Protein AF-0000000075212931 (afdb_homodimer)

Sequence (352 aa):
MQQFTKKEIKLSTLRLLQSKPLDNIKVKDIIDDIGISRNTFYYHYHDIYDVLKDIFDETMLEITKNSDENFDWEAVFKKMSENALAKKSIITNIFKSKYSDNIKSYIANSVGDTICSKIKAKYDAEGKKIDDYDLKIMSTFYKHALTGTFFEWVHNGMRVPPKEFFEKLSNVTRKVMQQFTKKEIKLSTLRLLQSKPLDNIKVKDIIDDIGISRNTFYYHYHDIYDVLKDIFDETMLEITKNSDENFDWEAVFKKMSENALAKKSIITNIFKSKYSDNIKSYIANSVGDTICSKIKAKYDAEGKKIDDYDLKIMSTFYKHALTGTFFEWVHNGMRVPPKEFFEKLSNVTRKV

Solvent-accessible surface area (backbone atoms only — not comparable to full-atom values): 18825 Å² total; per-residue (Å²): 111,71,67,56,51,52,48,50,52,48,51,46,49,51,57,51,23,54,76,38,41,50,76,77,61,50,72,66,58,45,29,65,72,74,67,55,51,72,68,59,49,54,71,76,33,89,47,70,65,50,46,48,51,51,53,49,53,52,49,51,48,61,55,52,65,79,48,59,77,51,64,46,68,64,61,46,52,42,45,51,44,47,52,43,59,77,36,40,53,34,52,49,18,42,57,70,21,92,53,26,66,60,50,50,50,51,51,36,52,52,48,22,51,50,43,37,53,27,48,52,47,35,32,50,75,69,73,43,86,75,54,72,64,53,45,49,49,44,20,42,31,50,25,23,21,50,42,42,35,48,51,52,42,51,73,65,62,56,74,64,54,46,70,61,50,43,54,47,45,53,52,40,60,70,71,95,112,70,67,56,51,52,50,50,51,48,52,44,50,52,56,50,24,53,76,38,41,49,76,77,60,50,71,65,58,47,30,64,71,74,68,53,52,71,68,58,50,54,72,77,31,90,47,71,65,51,47,49,51,51,52,49,52,52,50,51,49,61,56,5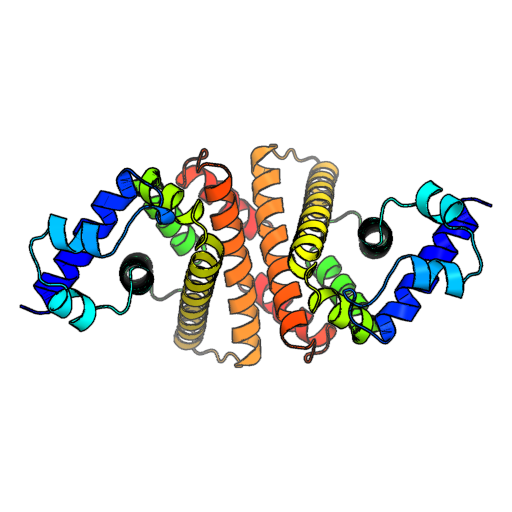2,65,80,47,60,78,52,64,46,68,66,60,46,51,40,46,51,43,47,52,43,58,78,37,41,52,34,52,48,17,43,58,70,22,94,53,25,66,61,50,49,50,52,50,36,51,52,49,22,52,50,44,38,53,26,48,52,45,34,33,48,76,70,74,44,85,76,55,73,65,51,47,49,48,42,20,43,30,50,26,22,21,51,44,42,35,48,50,50,42,52,72,66,62,57,74,65,54,46,70,62,50,40,55,47,46,53,52,39,59,69,72,94

pLDDT: mean 90.18, std 9.69, range [49.84, 98.06]

Structure (mmCIF, N/CA/C/O backbone):
data_AF-0000000075212931-model_v1
#
loop_
_entity.id
_entity.type
_entity.pdbx_description
1 polymer 'Transcriptional regulator, TetR family'
#
loop_
_atom_site.group_PDB
_atom_site.id
_atom_site.type_symbol
_atom_site.label_atom_id
_atom_site.label_alt_id
_atom_site.label_comp_id
_atom_site.label_asym_id
_atom_site.label_entity_id
_atom_site.label_seq_id
_atom_site.pdbx_PDB_ins_code
_atom_site.Cartn_x
_atom_site.Cartn_y
_atom_site.Cartn_z
_atom_site.occupancy
_atom_site.B_iso_or_equiv
_atom_site.auth_seq_id
_atom_site.auth_comp_id
_atom_site.auth_asym_id
_atom_site.auth_atom_id
_atom_site.pdbx_PDB_model_num
ATOM 1 N N . MET A 1 1 ? -4.859 -39.156 -7.516 1 54.78 1 MET A N 1
ATOM 2 C CA . MET A 1 1 ? -6.227 -38.688 -7.75 1 54.78 1 MET A CA 1
ATOM 3 C C . MET A 1 1 ? -6.441 -37.312 -7.148 1 54.78 1 MET A C 1
ATOM 5 O O . MET A 1 1 ? -6.957 -36.406 -7.816 1 54.78 1 MET A O 1
ATOM 9 N N . GLN A 1 2 ? -5.98 -36.969 -5.895 1 67.81 2 GLN A N 1
ATOM 10 C CA . GLN A 1 2 ? -6.168 -35.719 -5.145 1 67.81 2 GLN A CA 1
ATOM 11 C C . GLN A 1 2 ? -5.469 -34.562 -5.832 1 67.81 2 GLN A C 1
ATOM 13 O O . GLN A 1 2 ? -6.066 -33.5 -6.016 1 67.81 2 GLN A O 1
ATOM 18 N N . GLN A 1 3 ? -4.355 -34.875 -6.379 1 77.06 3 GLN A N 1
ATOM 19 C CA . GLN A 1 3 ? -3.57 -33.812 -6.996 1 77.06 3 GLN A CA 1
ATOM 20 C C . GLN A 1 3 ? -4.145 -33.438 -8.352 1 77.06 3 GLN A C 1
ATOM 22 O O . GLN A 1 3 ? -4.168 -32.25 -8.711 1 77.06 3 GLN A O 1
ATOM 27 N N . PHE A 1 4 ? -4.711 -34.469 -8.914 1 85.38 4 PHE A N 1
ATOM 28 C CA . PHE A 1 4 ? -5.293 -34.219 -10.227 1 85.38 4 PHE A CA 1
ATOM 29 C C . PHE A 1 4 ? -6.539 -33.375 -10.109 1 85.38 4 PHE A C 1
ATOM 31 O O . PHE A 1 4 ? -6.711 -32.406 -10.867 1 85.38 4 PHE A O 1
ATOM 38 N N . THR A 1 5 ? -7.344 -33.625 -9.07 1 92.38 5 THR A N 1
ATOM 39 C CA . THR A 1 5 ? -8.586 -32.875 -8.875 1 92.38 5 THR A CA 1
ATOM 40 C C . THR A 1 5 ? -8.289 -31.438 -8.523 1 92.38 5 THR A C 1
ATOM 42 O O . THR A 1 5 ? -8.922 -30.516 -9.07 1 92.38 5 THR A O 1
ATOM 45 N N . LYS A 1 6 ? -7.273 -31.203 -7.711 1 95.62 6 LYS A N 1
ATOM 46 C CA . LYS A 1 6 ? -6.883 -29.844 -7.352 1 95.62 6 LYS A CA 1
ATOM 47 C C . LYS A 1 6 ? -6.469 -29.047 -8.586 1 95.62 6 LYS A C 1
ATOM 49 O O . LYS A 1 6 ? -6.863 -27.906 -8.75 1 95.62 6 LYS A O 1
ATOM 54 N N . LYS A 1 7 ? -5.73 -29.75 -9.367 1 96.62 7 LYS A N 1
ATOM 55 C CA . LYS A 1 7 ? -5.25 -29.109 -10.586 1 96.62 7 LYS A CA 1
ATOM 56 C C . LYS A 1 7 ? -6.41 -28.734 -11.508 1 96.62 7 LYS A C 1
ATOM 58 O O . LYS A 1 7 ? -6.434 -27.641 -12.07 1 96.62 7 LYS A O 1
ATOM 63 N N . GLU A 1 8 ? -7.277 -29.625 -11.641 1 97.12 8 GLU A N 1
ATOM 64 C CA . GLU A 1 8 ? -8.422 -29.375 -12.508 1 97.12 8 GLU A CA 1
ATOM 65 C C . GLU A 1 8 ? -9.289 -28.234 -11.977 1 97.12 8 GLU A C 1
ATOM 67 O O . GLU A 1 8 ? -9.836 -27.453 -12.758 1 97.12 8 GLU A O 1
ATOM 72 N N . ILE A 1 9 ? -9.469 -28.203 -10.641 1 97.94 9 ILE A N 1
ATOM 73 C CA . ILE A 1 9 ? -10.234 -27.125 -10.016 1 97.94 9 ILE A CA 1
ATOM 74 C C . ILE A 1 9 ? -9.578 -25.781 -10.312 1 97.94 9 ILE A C 1
ATOM 76 O O . ILE A 1 9 ? -10.25 -24.828 -10.711 1 97.94 9 ILE A O 1
ATOM 80 N N . LYS A 1 10 ? -8.312 -25.734 -10.172 1 98.06 10 LYS A N 1
ATOM 81 C CA . LYS A 1 10 ? -7.574 -24.5 -10.414 1 98.06 10 LYS A CA 1
ATOM 82 C C . LYS A 1 10 ? -7.668 -24.094 -11.883 1 98.06 10 LYS A C 1
ATOM 84 O O . LYS A 1 10 ? -7.895 -22.922 -12.188 1 98.06 10 LYS A O 1
ATOM 89 N N . LEU A 1 11 ? -7.531 -25.078 -12.781 1 97.44 11 LEU A N 1
ATOM 90 C CA . LEU A 1 11 ? -7.586 -24.781 -14.211 1 97.44 11 LEU A CA 1
ATOM 91 C C . LEU A 1 11 ? -8.969 -24.281 -14.609 1 97.44 11 LEU A C 1
ATOM 93 O O . LEU A 1 11 ? -9.094 -23.344 -15.406 1 97.44 11 LEU A O 1
ATOM 97 N N . SER A 1 12 ? -9.953 -24.906 -14.07 1 98.06 12 SER A N 1
ATOM 98 C CA . SER A 1 12 ? -11.32 -24.469 -14.336 1 98.06 12 SER A CA 1
ATOM 99 C C . SER A 1 12 ? -11.555 -23.047 -13.828 1 98.06 12 SER A C 1
ATOM 101 O O . SER A 1 12 ? -12.164 -22.219 -14.523 1 98.06 12 SER A O 1
ATOM 103 N N . THR A 1 13 ? -11.094 -22.781 -12.617 1 98 13 THR A N 1
ATOM 104 C CA . THR A 1 13 ? -11.227 -21.453 -12.023 1 98 13 THR A CA 1
ATOM 105 C C . THR A 1 13 ? -10.562 -20.391 -12.914 1 98 13 THR A C 1
ATOM 107 O O . THR A 1 13 ? -11.156 -19.344 -13.18 1 98 13 THR A O 1
ATOM 110 N N . LEU A 1 14 ? -9.391 -20.703 -13.414 1 97.81 14 LEU A N 1
ATOM 111 C CA . LEU A 1 14 ? -8.656 -19.781 -14.266 1 97.81 14 LEU A CA 1
ATOM 112 C C . LEU A 1 14 ? -9.391 -19.562 -15.586 1 97.81 14 LEU A C 1
ATOM 114 O O . LEU A 1 14 ? -9.453 -18.438 -16.094 1 97.81 14 LEU A O 1
ATOM 118 N N . ARG A 1 15 ? -9.945 -20.594 -16.078 1 97.56 15 ARG A N 1
ATOM 119 C CA . ARG A 1 15 ? -10.711 -20.484 -17.328 1 97.56 15 ARG A CA 1
ATOM 120 C C . ARG A 1 15 ? -11.922 -19.578 -17.141 1 97.56 15 ARG A C 1
ATOM 122 O O . ARG A 1 15 ? -12.195 -18.719 -17.984 1 97.56 15 ARG A O 1
ATOM 129 N N . LEU A 1 16 ? -12.609 -19.781 -16.078 1 97.69 16 LEU A N 1
ATOM 130 C CA . LEU A 1 16 ? -13.789 -18.984 -15.805 1 97.69 16 LEU A CA 1
ATOM 131 C C . LEU A 1 16 ? -13.414 -17.516 -15.594 1 97.69 16 LEU A C 1
ATOM 133 O O . LEU A 1 16 ? -14.109 -16.609 -16.062 1 97.69 16 LEU A O 1
ATOM 137 N N . LEU A 1 17 ? -12.281 -17.266 -14.938 1 97.88 17 LEU A N 1
ATOM 138 C CA . LEU A 1 17 ? -11.82 -15.922 -14.625 1 97.88 17 LEU A CA 1
ATOM 139 C C . LEU A 1 17 ? -11.383 -15.188 -15.883 1 97.88 17 LEU A C 1
ATOM 141 O O . LEU A 1 17 ? -11.258 -13.961 -15.883 1 97.88 17 LEU A O 1
ATOM 145 N N . GLN A 1 18 ? -11.172 -15.906 -16.922 1 97.25 18 GLN A N 1
ATOM 146 C CA . GLN A 1 18 ? -10.812 -15.266 -18.188 1 97.25 18 GLN A CA 1
ATOM 147 C C . GLN A 1 18 ? -11.969 -14.445 -18.75 1 97.25 18 GLN A C 1
ATOM 149 O O . GLN A 1 18 ? -11.758 -13.438 -19.422 1 97.25 18 GLN A O 1
ATOM 154 N N . SER A 1 19 ? -13.156 -14.852 -18.312 1 94.88 19 SER A N 1
ATOM 155 C CA . SER A 1 19 ? -14.273 -14.273 -19.047 1 94.88 19 SER A CA 1
ATOM 156 C C . SER A 1 19 ? -15.203 -13.492 -18.109 1 94.88 19 SER A C 1
ATOM 158 O O . SER A 1 19 ? -16.016 -12.688 -18.578 1 94.88 19 SER A O 1
ATOM 160 N N . LYS A 1 20 ? -15.086 -13.719 -16.797 1 94.44 20 LYS A N 1
ATOM 161 C CA . LYS A 1 20 ? -16 -12.992 -15.922 1 94.44 20 LYS A CA 1
ATOM 162 C C . LYS A 1 20 ? -15.344 -12.648 -14.586 1 94.44 20 LYS A C 1
ATOM 164 O O . LYS A 1 20 ? -14.445 -13.359 -14.133 1 94.44 20 LYS A O 1
ATOM 169 N N . PRO A 1 21 ? -15.914 -11.602 -13.938 1 96.25 21 PRO A N 1
ATOM 170 C CA . PRO A 1 21 ? -15.383 -11.211 -12.625 1 96.25 21 PRO A CA 1
ATOM 171 C C . PRO A 1 21 ? -15.57 -12.297 -11.57 1 96.25 21 PRO A C 1
ATOM 173 O O . PRO A 1 21 ? -16.547 -13.062 -11.625 1 96.25 21 PRO A O 1
ATOM 176 N N . LEU A 1 22 ? -14.656 -12.344 -10.68 1 97.06 22 LEU A N 1
ATOM 177 C CA . LEU A 1 22 ? -14.656 -13.336 -9.609 1 97.06 22 LEU A CA 1
ATOM 178 C C . LEU A 1 22 ? -16 -13.367 -8.898 1 97.06 22 LEU A C 1
ATOM 180 O O . LEU A 1 22 ? -16.469 -14.43 -8.492 1 97.06 22 LEU A O 1
ATOM 184 N N . ASP A 1 23 ? -16.703 -12.211 -8.805 1 96.69 23 ASP A N 1
ATOM 185 C CA . ASP A 1 23 ? -17.984 -12.109 -8.125 1 96.69 23 ASP A CA 1
ATOM 186 C C . ASP A 1 23 ? -19.047 -12.977 -8.805 1 96.69 23 ASP A C 1
ATOM 188 O O . ASP A 1 23 ? -20.031 -13.359 -8.188 1 96.69 23 ASP A O 1
ATOM 192 N N . ASN A 1 24 ? -18.812 -13.25 -9.977 1 96.62 24 ASN A N 1
ATOM 193 C CA . ASN A 1 24 ? -19.812 -13.961 -10.773 1 96.62 24 ASN A CA 1
ATOM 194 C C . ASN A 1 24 ? -19.453 -15.438 -10.922 1 96.62 24 ASN A C 1
ATOM 196 O O . ASN A 1 24 ? -20.062 -16.156 -11.727 1 96.62 24 ASN A O 1
ATOM 200 N N . ILE A 1 25 ? -18.484 -15.883 -10.258 1 97.06 25 ILE A N 1
ATOM 201 C CA . ILE A 1 25 ? -18.094 -17.281 -10.32 1 97.06 25 ILE A CA 1
ATOM 202 C C . ILE A 1 25 ? -18.5 -18 -9.031 1 97.06 25 ILE A C 1
ATOM 204 O O . ILE A 1 25 ? -18.125 -17.578 -7.938 1 97.06 25 ILE A O 1
ATOM 208 N N . LYS A 1 26 ? -19.281 -19.031 -9.148 1 96.38 26 LYS A N 1
ATOM 209 C CA . LYS A 1 26 ? -19.719 -19.859 -8.031 1 96.38 26 LYS A CA 1
ATOM 210 C C . LYS A 1 26 ? -19.016 -21.219 -8.055 1 96.38 26 LYS A C 1
ATOM 212 O O . LYS A 1 26 ? -18.594 -21.688 -9.109 1 96.38 26 LYS A O 1
ATOM 217 N N . VAL A 1 27 ? -18.984 -21.797 -6.891 1 97.44 27 VAL A N 1
ATOM 218 C CA . VAL A 1 27 ? -18.438 -23.156 -6.789 1 97.44 27 VAL A CA 1
ATOM 219 C C . VAL A 1 27 ? -19.172 -24.078 -7.75 1 97.44 27 VAL A C 1
ATOM 221 O O . VAL A 1 27 ? -18.547 -24.938 -8.391 1 97.44 27 VAL A O 1
ATOM 224 N N . LYS A 1 28 ? -20.406 -23.891 -7.863 1 97.38 28 LYS A N 1
ATOM 225 C CA . LYS A 1 28 ? -21.234 -24.703 -8.75 1 97.38 28 LYS A CA 1
ATOM 226 C C . LYS A 1 28 ? -20.734 -24.625 -10.188 1 97.38 28 LYS A C 1
ATOM 228 O O . LYS A 1 28 ? -20.781 -25.609 -10.922 1 97.38 28 LYS A O 1
ATOM 233 N N . ASP A 1 29 ? -20.297 -23.453 -10.633 1 97.62 29 ASP A N 1
ATOM 234 C CA . ASP A 1 29 ? -19.781 -23.281 -11.984 1 97.62 29 ASP A CA 1
ATOM 235 C C . ASP A 1 29 ? -18.562 -24.188 -12.219 1 97.62 29 ASP A C 1
ATOM 237 O O . ASP A 1 29 ? -18.438 -24.781 -13.289 1 97.62 29 ASP A O 1
ATOM 241 N N . ILE A 1 30 ? -17.734 -24.312 -11.219 1 97.31 30 ILE A N 1
ATOM 242 C CA . ILE A 1 30 ? -16.516 -25.109 -11.312 1 97.31 30 ILE A CA 1
ATOM 243 C C . ILE A 1 30 ? -16.875 -26.594 -11.336 1 97.31 30 ILE A C 1
ATOM 245 O O . ILE A 1 30 ? -16.406 -27.344 -12.188 1 97.31 30 ILE A O 1
ATOM 249 N N . ILE A 1 31 ? -17.719 -26.969 -10.453 1 96.69 31 ILE A N 1
ATOM 250 C CA . ILE A 1 31 ? -18.172 -28.344 -10.312 1 96.69 31 ILE A CA 1
ATOM 251 C C . ILE A 1 31 ? -18.797 -28.812 -11.625 1 96.69 31 ILE A C 1
ATOM 253 O O . ILE A 1 31 ? -18.5 -29.906 -12.109 1 96.69 31 ILE A O 1
ATOM 257 N N . ASP A 1 32 ? -19.609 -28 -12.211 1 97.12 32 ASP A N 1
ATOM 258 C CA . ASP A 1 32 ? -20.281 -28.328 -13.461 1 97.12 32 ASP A CA 1
ATOM 259 C C . ASP A 1 32 ? -19.297 -28.406 -14.617 1 97.12 32 ASP A C 1
ATOM 261 O O . ASP A 1 32 ? -19.438 -29.234 -15.516 1 97.12 32 ASP A O 1
ATOM 265 N N . ASP A 1 33 ? -18.375 -27.578 -14.586 1 95.69 33 ASP A N 1
ATOM 266 C CA . ASP A 1 33 ? -17.391 -27.484 -15.656 1 95.69 33 ASP A CA 1
ATOM 267 C C . ASP A 1 33 ? -16.531 -28.734 -15.734 1 95.69 33 ASP A C 1
ATOM 269 O O . ASP A 1 33 ? -16.234 -29.234 -16.828 1 95.69 33 ASP A O 1
ATOM 273 N N . ILE A 1 34 ? -16.156 -29.297 -14.578 1 95.94 34 ILE A N 1
ATOM 274 C CA . ILE A 1 34 ? -15.195 -30.391 -14.625 1 95.94 34 ILE A CA 1
ATOM 275 C C . ILE A 1 34 ? -15.883 -31.703 -14.25 1 95.94 34 ILE A C 1
ATOM 277 O O . ILE A 1 34 ? -15.281 -32.781 -14.352 1 95.94 34 ILE A O 1
ATOM 281 N N . GLY A 1 35 ? -17.109 -31.641 -13.781 1 95.81 35 GLY A N 1
ATOM 282 C CA . GLY A 1 35 ? -17.922 -32.812 -13.562 1 95.81 35 GLY A CA 1
ATOM 283 C C . GLY A 1 35 ? -17.594 -33.531 -12.258 1 95.81 35 GLY A C 1
ATOM 284 O O . GLY A 1 35 ? -17.578 -34.75 -12.203 1 95.81 35 GLY A O 1
ATOM 285 N N . ILE A 1 36 ? -17.297 -32.781 -11.234 1 95.56 36 ILE A N 1
ATOM 286 C CA . ILE A 1 36 ? -17.047 -33.406 -9.922 1 95.56 36 ILE A CA 1
ATOM 287 C C . ILE A 1 36 ? -18.219 -33.094 -8.992 1 95.56 36 ILE A C 1
ATOM 289 O O . ILE A 1 36 ? -19.094 -32.281 -9.312 1 95.56 36 ILE A O 1
ATOM 293 N N . SER A 1 37 ? -18.188 -33.781 -7.844 1 95 37 SER A N 1
ATOM 294 C CA . SER A 1 37 ? -19.234 -33.531 -6.852 1 95 37 SER A CA 1
ATOM 295 C C . SER A 1 37 ? -18.891 -32.344 -5.957 1 95 37 SER A C 1
ATOM 297 O O . SER A 1 37 ? -17.734 -31.969 -5.844 1 95 37 SER A O 1
ATOM 299 N N . ARG A 1 38 ? -19.969 -31.844 -5.328 1 96 38 ARG A N 1
ATOM 300 C CA . ARG A 1 38 ? -19.797 -30.781 -4.344 1 96 38 ARG A CA 1
ATOM 301 C C . ARG A 1 38 ? -18.875 -31.234 -3.209 1 96 38 ARG A C 1
ATOM 303 O O . ARG A 1 38 ? -17.984 -30.5 -2.781 1 96 38 ARG A O 1
ATOM 310 N N . ASN A 1 39 ? -19.062 -32.438 -2.752 1 96.25 39 ASN A N 1
ATOM 311 C CA . ASN A 1 39 ? -18.25 -32.969 -1.661 1 96.25 39 ASN A CA 1
ATOM 312 C C . ASN A 1 39 ? -16.781 -33.062 -2.043 1 96.25 39 ASN A C 1
ATOM 314 O O . ASN A 1 39 ? -15.906 -32.812 -1.212 1 96.25 39 ASN A O 1
ATOM 318 N N . THR A 1 40 ? -16.562 -33.406 -3.264 1 95.94 40 THR A N 1
ATOM 319 C CA . THR A 1 40 ? -15.188 -33.5 -3.754 1 95.94 40 THR A CA 1
ATOM 320 C C . THR A 1 40 ? -14.516 -32.125 -3.762 1 95.94 40 THR A C 1
ATOM 322 O O . THR A 1 40 ? -13.352 -32 -3.365 1 95.94 40 THR A O 1
ATOM 325 N N . PHE A 1 41 ? -15.234 -31.078 -4.215 1 97.75 41 PHE A N 1
ATOM 326 C CA . PHE A 1 41 ? -14.672 -29.734 -4.195 1 97.75 41 PHE A CA 1
ATOM 327 C C . PHE A 1 41 ? -14.258 -29.344 -2.783 1 97.75 41 PHE A C 1
ATOM 329 O O . PHE A 1 41 ? -13.133 -28.891 -2.564 1 97.75 41 PHE A O 1
ATOM 336 N N . TYR A 1 42 ? -15.148 -29.594 -1.842 1 96.62 42 TYR A N 1
ATOM 337 C CA . TYR A 1 42 ? -14.953 -29.094 -0.484 1 96.62 42 TYR A CA 1
ATOM 338 C C . TYR A 1 42 ? -13.945 -29.953 0.274 1 96.62 42 TYR A C 1
ATOM 340 O O . TYR A 1 42 ? -13.461 -29.562 1.332 1 96.62 42 TYR A O 1
ATOM 348 N N . TYR A 1 43 ? -13.719 -31.094 -0.253 1 96.38 43 TYR A N 1
ATOM 349 C CA . TYR A 1 43 ? -12.609 -31.891 0.26 1 96.38 43 TYR A CA 1
ATOM 350 C C . TYR A 1 43 ? -11.281 -31.172 0.044 1 96.38 43 TYR A C 1
ATOM 352 O O . TYR A 1 43 ? -10.375 -31.281 0.872 1 96.38 43 TYR A O 1
ATOM 360 N N . HIS A 1 44 ? -11.211 -30.453 -0.986 1 97 44 HIS A N 1
ATOM 361 C CA . HIS A 1 44 ? -9.953 -29.844 -1.38 1 97 44 HIS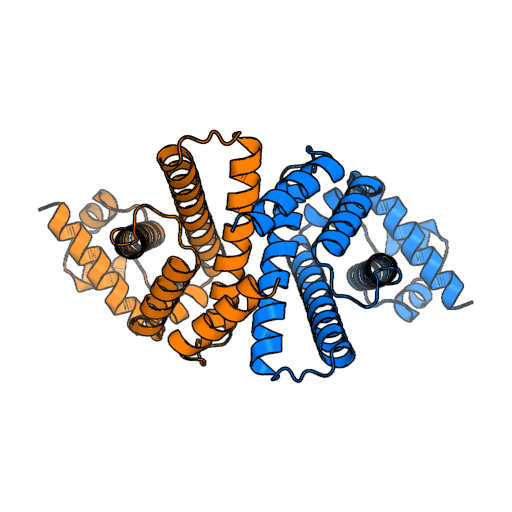 A CA 1
ATOM 362 C C . HIS A 1 44 ? -9.898 -28.375 -0.965 1 97 44 HIS A C 1
ATOM 364 O O . HIS A 1 44 ? -8.852 -27.875 -0.562 1 97 44 HIS A O 1
ATOM 370 N N . TYR A 1 45 ? -11.031 -27.688 -1.129 1 97.69 45 TYR A N 1
ATOM 371 C CA . TYR A 1 45 ? -11.055 -26.25 -0.87 1 97.69 45 TYR A CA 1
ATOM 372 C C . TYR A 1 45 ? -12.32 -25.859 -0.106 1 97.69 45 TYR A C 1
ATOM 374 O O . TYR A 1 45 ? -13.375 -26.453 -0.295 1 97.69 45 TYR A O 1
ATOM 382 N N . HIS A 1 46 ? -12.172 -24.734 0.671 1 96.94 46 HIS A N 1
ATOM 383 C CA . HIS A 1 46 ? -13.297 -24.266 1.465 1 96.94 46 HIS A CA 1
ATOM 384 C C . HIS A 1 46 ? -14.211 -23.359 0.64 1 96.94 46 HIS A C 1
ATOM 386 O O . HIS A 1 46 ? -15.406 -23.266 0.905 1 96.94 46 HIS A O 1
ATOM 392 N N . ASP A 1 47 ? -13.68 -22.625 -0.253 1 95.81 47 ASP A N 1
ATOM 393 C CA . ASP A 1 47 ? -14.375 -21.703 -1.144 1 95.81 47 ASP A CA 1
ATOM 394 C C . ASP A 1 47 ? -13.484 -21.297 -2.314 1 95.81 47 ASP A C 1
ATOM 396 O O . ASP A 1 47 ? -12.383 -21.812 -2.475 1 95.81 47 ASP A O 1
ATOM 400 N N . ILE A 1 48 ? -13.93 -20.484 -3.139 1 95.44 48 ILE A N 1
ATOM 401 C CA . ILE A 1 48 ? -13.211 -20.047 -4.336 1 95.44 48 ILE A CA 1
ATOM 402 C C . ILE A 1 48 ? -11.969 -19.25 -3.934 1 95.44 48 ILE A C 1
ATOM 404 O O . ILE A 1 48 ? -10.945 -19.312 -4.613 1 95.44 48 ILE A O 1
ATOM 408 N N . TYR A 1 49 ? -12.07 -18.578 -2.844 1 93.88 49 TYR A N 1
ATOM 409 C CA . TYR A 1 49 ? -10.93 -17.812 -2.354 1 93.88 49 TYR A CA 1
ATOM 410 C C . TYR A 1 49 ? -9.758 -18.734 -2.008 1 93.88 49 TYR A C 1
ATOM 412 O O . TYR A 1 49 ? -8.602 -18.406 -2.281 1 93.88 49 TYR A O 1
ATOM 420 N N . ASP A 1 50 ? -10.117 -19.75 -1.464 1 95.88 50 ASP A N 1
ATOM 421 C CA . ASP A 1 50 ? -9.102 -20.75 -1.133 1 95.88 50 ASP A CA 1
ATOM 422 C C . ASP A 1 50 ? -8.406 -21.25 -2.391 1 95.88 50 ASP A C 1
ATOM 424 O O . ASP A 1 50 ? -7.199 -21.5 -2.383 1 95.88 50 ASP A O 1
ATOM 428 N N . VAL A 1 51 ? -9.148 -21.5 -3.416 1 97.44 51 VAL A N 1
ATOM 429 C CA . VAL A 1 51 ? -8.586 -21.906 -4.699 1 97.44 51 VAL A CA 1
ATOM 430 C C . VAL A 1 51 ? -7.609 -20.844 -5.199 1 97.44 51 VAL A C 1
ATOM 432 O O . VAL A 1 51 ? -6.488 -21.156 -5.602 1 97.44 51 VAL A O 1
ATOM 435 N N . LEU A 1 52 ? -7.977 -19.594 -5.148 1 97 52 LEU A N 1
ATOM 436 C CA . LEU A 1 52 ? -7.164 -18.484 -5.645 1 97 52 LEU A CA 1
ATOM 437 C C . LEU A 1 52 ? -5.859 -18.375 -4.863 1 97 52 LEU A C 1
ATOM 439 O O . LEU A 1 52 ? -4.801 -18.156 -5.449 1 97 52 LEU A O 1
ATOM 443 N N . LYS A 1 53 ? -5.996 -18.516 -3.555 1 96.25 53 LYS A N 1
ATOM 444 C CA . LYS A 1 53 ? -4.793 -18.469 -2.73 1 96.25 53 LYS A CA 1
ATOM 445 C C . LYS A 1 53 ? -3.793 -19.547 -3.166 1 96.25 53 LYS A C 1
ATOM 447 O O . LYS A 1 53 ? -2.592 -19.281 -3.252 1 96.25 53 LYS A O 1
ATOM 452 N N . ASP A 1 54 ? -4.344 -20.672 -3.432 1 96.25 54 ASP A N 1
ATOM 453 C CA . ASP A 1 54 ? -3.506 -21.781 -3.877 1 96.25 54 ASP A CA 1
ATOM 454 C C . ASP A 1 54 ? -2.857 -21.469 -5.227 1 96.25 54 ASP A C 1
ATOM 456 O O . ASP A 1 54 ? -1.671 -21.734 -5.426 1 96.25 54 ASP A O 1
ATOM 460 N N . ILE A 1 55 ? -3.566 -20.922 -6.125 1 96.44 55 ILE A N 1
ATOM 461 C CA . ILE A 1 55 ? -3.059 -20.531 -7.438 1 96.44 55 ILE A CA 1
ATOM 462 C C . ILE A 1 55 ? -1.963 -19.484 -7.277 1 96.44 55 ILE A C 1
ATOM 464 O O . ILE A 1 55 ? -0.902 -19.578 -7.898 1 96.44 55 ILE A O 1
ATOM 468 N N . PHE A 1 56 ? -2.176 -18.516 -6.449 1 94.69 56 PHE A N 1
ATOM 469 C CA . PHE A 1 56 ? -1.202 -17.453 -6.223 1 94.69 56 PHE A CA 1
ATOM 470 C C . PHE A 1 56 ? 0.066 -18 -5.586 1 94.69 56 PHE A C 1
ATOM 472 O O . PHE A 1 56 ? 1.176 -17.625 -5.961 1 94.69 56 PHE A O 1
ATOM 479 N N . ASP A 1 57 ? -0.165 -18.859 -4.602 1 94.25 57 ASP A N 1
ATOM 480 C CA . ASP A 1 57 ? 0.995 -19.453 -3.939 1 94.25 57 ASP A CA 1
ATOM 481 C C . ASP A 1 57 ? 1.873 -20.203 -4.938 1 94.25 57 ASP A C 1
ATOM 483 O O . ASP A 1 57 ? 3.1 -20.078 -4.906 1 94.25 57 ASP A O 1
ATOM 487 N N . GLU A 1 58 ? 1.271 -20.922 -5.75 1 94 58 GLU A N 1
ATOM 488 C CA . GLU A 1 58 ? 2.016 -21.656 -6.766 1 94 58 GLU A CA 1
ATOM 489 C C . GLU A 1 58 ? 2.713 -20.703 -7.738 1 94 58 GLU A C 1
ATOM 491 O O . GLU A 1 58 ? 3.857 -20.938 -8.133 1 94 58 GLU A O 1
ATOM 496 N N . THR A 1 59 ? 2.041 -19.672 -8.148 1 92.94 59 THR A N 1
ATOM 497 C CA . THR A 1 59 ? 2.613 -18.672 -9.047 1 92.94 59 THR A CA 1
ATOM 498 C C . THR A 1 59 ? 3.822 -18 -8.406 1 92.94 59 THR A C 1
ATOM 500 O O . THR A 1 59 ? 4.855 -17.812 -9.055 1 92.94 59 THR A O 1
ATOM 503 N N . MET A 1 60 ? 3.691 -17.625 -7.141 1 90.44 60 MET A N 1
ATOM 504 C CA . MET A 1 60 ? 4.785 -16.969 -6.426 1 90.44 60 MET A CA 1
ATOM 505 C C . MET A 1 60 ? 5.992 -17.906 -6.32 1 90.44 60 MET A C 1
ATOM 507 O O . MET A 1 60 ? 7.133 -17.453 -6.449 1 90.44 60 MET A O 1
ATOM 511 N N . LEU A 1 61 ? 5.684 -19.156 -6.07 1 88.81 61 LEU A N 1
ATOM 512 C CA . LEU A 1 61 ? 6.766 -20.141 -6.016 1 88.81 61 LEU A CA 1
ATOM 513 C C . LEU A 1 61 ? 7.496 -20.219 -7.352 1 88.81 61 LEU A C 1
ATOM 515 O O . LEU A 1 61 ? 8.727 -20.297 -7.387 1 88.81 61 LEU A O 1
ATOM 519 N N . GLU A 1 62 ? 6.77 -20.172 -8.367 1 89.19 62 GLU A N 1
ATOM 520 C CA . GLU A 1 62 ? 7.363 -20.219 -9.703 1 89.19 62 GLU A CA 1
ATOM 521 C C . GLU A 1 62 ? 8.195 -18.969 -9.977 1 89.19 62 GLU A C 1
ATOM 523 O O . GLU A 1 62 ? 9.266 -19.047 -10.586 1 89.19 62 GLU A O 1
ATOM 528 N N . ILE A 1 63 ? 7.699 -17.844 -9.57 1 87.62 63 ILE A N 1
ATOM 529 C CA . ILE A 1 63 ? 8.344 -16.562 -9.797 1 87.62 63 ILE A CA 1
ATOM 530 C C . ILE A 1 63 ? 9.656 -16.5 -9.023 1 87.62 63 ILE A C 1
ATOM 532 O O . ILE A 1 63 ? 10.648 -15.938 -9.508 1 87.62 63 ILE A O 1
ATOM 536 N N . THR A 1 64 ? 9.75 -17.109 -7.859 1 84.69 64 THR A N 1
ATOM 537 C CA . THR A 1 64 ? 10.914 -16.938 -6.992 1 84.69 64 THR A CA 1
ATOM 538 C C . THR A 1 64 ? 11.859 -18.125 -7.129 1 84.69 64 THR A C 1
ATOM 540 O O . THR A 1 64 ? 12.961 -18.125 -6.578 1 84.69 64 THR A O 1
ATOM 543 N N . LYS A 1 65 ? 11.5 -19.312 -7.609 1 78.25 65 LYS A N 1
ATOM 544 C CA . LYS A 1 65 ? 12.312 -20.516 -7.734 1 78.25 65 LYS A CA 1
ATOM 545 C C . LYS A 1 65 ? 13.648 -20.203 -8.414 1 78.25 65 LYS A C 1
ATOM 547 O O . LYS A 1 65 ? 14.688 -20.734 -8.008 1 78.25 65 LYS A O 1
ATOM 552 N N . ASN A 1 66 ? 13.703 -19.594 -9.578 1 64.62 66 ASN A N 1
ATOM 553 C CA . ASN A 1 66 ? 14.969 -19.422 -10.281 1 64.62 66 ASN A CA 1
ATOM 554 C C . ASN A 1 66 ? 15.641 -18.094 -9.922 1 64.62 66 ASN A C 1
ATOM 556 O O . ASN A 1 66 ? 16.547 -17.656 -10.625 1 64.62 66 ASN A O 1
ATOM 560 N N . SER A 1 67 ? 14.969 -17.484 -9.016 1 60.22 67 SER A N 1
ATOM 561 C CA . SER A 1 67 ? 15.68 -16.281 -8.602 1 60.22 67 SER A CA 1
ATOM 562 C C . SER A 1 67 ? 16.922 -16.625 -7.773 1 60.22 67 SER A C 1
ATOM 564 O O . SER A 1 67 ? 16.906 -17.578 -7 1 60.22 67 SER A O 1
ATOM 566 N N . ASP A 1 68 ? 18.031 -16.281 -8.281 1 57.66 68 ASP A N 1
ATOM 567 C CA . ASP A 1 68 ? 19.328 -16.469 -7.625 1 57.66 68 ASP A CA 1
ATOM 568 C C . ASP A 1 68 ? 19.203 -16.281 -6.117 1 57.66 68 ASP A C 1
ATOM 570 O O . ASP A 1 68 ? 18.25 -15.695 -5.629 1 57.66 68 ASP A O 1
ATOM 574 N N . GLU A 1 69 ? 20.125 -16.984 -5.418 1 59.41 69 GLU A N 1
ATOM 575 C CA . GLU A 1 69 ? 20.312 -16.953 -3.971 1 59.41 69 GLU A CA 1
ATOM 576 C C . GLU A 1 69 ? 20.234 -15.539 -3.426 1 59.41 69 GLU A C 1
ATOM 578 O O . GLU A 1 69 ? 20.047 -15.336 -2.223 1 59.41 69 GLU A O 1
ATOM 583 N N . ASN A 1 70 ? 20.344 -14.539 -4.348 1 64.56 70 ASN A N 1
ATOM 584 C CA . ASN A 1 70 ? 20.375 -13.18 -3.824 1 64.56 70 ASN A CA 1
ATOM 585 C C . ASN A 1 70 ? 19.047 -12.461 -4.039 1 64.56 70 ASN A C 1
ATOM 587 O O . ASN A 1 70 ? 18.391 -12.641 -5.074 1 64.56 70 ASN A O 1
ATOM 591 N N . PHE A 1 71 ? 18.656 -11.977 -2.879 1 73.44 71 PHE A N 1
ATOM 592 C CA . PHE A 1 71 ? 17.453 -11.156 -2.969 1 73.44 71 PHE A CA 1
ATOM 593 C C . PHE A 1 71 ? 17.609 -10.086 -4.043 1 73.44 71 PHE A C 1
ATOM 595 O O . PHE A 1 71 ? 18.531 -9.281 -3.994 1 73.44 71 PHE A O 1
ATOM 602 N N . ASP A 1 72 ? 16.828 -10.242 -5.086 1 79.5 72 ASP A N 1
ATOM 603 C CA . ASP A 1 72 ? 16.719 -9.273 -6.172 1 79.5 72 ASP A CA 1
ATOM 604 C C . ASP A 1 72 ? 15.273 -8.844 -6.383 1 79.5 72 ASP A C 1
ATOM 606 O O . ASP A 1 72 ? 14.539 -9.484 -7.141 1 79.5 72 ASP A O 1
ATOM 610 N N . TRP A 1 73 ? 14.961 -7.766 -5.695 1 78.44 73 TRP A N 1
ATOM 611 C CA . TRP A 1 73 ? 13.578 -7.312 -5.73 1 78.44 73 TRP A CA 1
ATOM 612 C C . TRP A 1 73 ? 13.172 -6.918 -7.148 1 78.44 73 TRP A C 1
ATOM 614 O O . TRP A 1 73 ? 12.008 -7.066 -7.531 1 78.44 73 TRP A O 1
ATOM 624 N N . GLU A 1 74 ? 14.117 -6.422 -7.875 1 80.81 74 GLU A N 1
ATOM 625 C CA . GLU A 1 74 ? 13.828 -6.027 -9.25 1 80.81 74 GLU A CA 1
ATOM 626 C C . GLU A 1 74 ? 13.406 -7.234 -10.086 1 80.81 74 GLU A C 1
ATOM 628 O O . GLU A 1 74 ? 12.453 -7.148 -10.867 1 80.81 74 GLU A O 1
ATOM 633 N N . ALA A 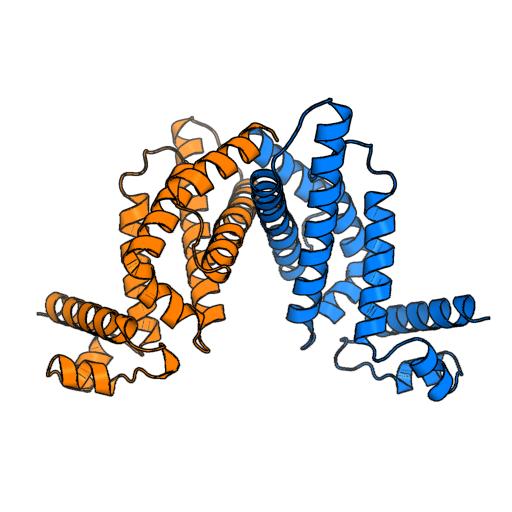1 75 ? 14.172 -8.305 -9.867 1 84.12 75 ALA A N 1
ATOM 634 C CA . ALA A 1 75 ? 13.852 -9.531 -10.602 1 84.12 75 ALA A CA 1
ATOM 635 C C . ALA A 1 75 ? 12.469 -10.055 -10.227 1 84.12 75 ALA A C 1
ATOM 637 O O . ALA A 1 75 ? 11.719 -10.516 -11.086 1 84.12 75 ALA A O 1
ATOM 638 N N . VAL A 1 76 ? 12.156 -9.922 -8.961 1 85.38 76 VAL A N 1
ATOM 639 C CA . VAL A 1 76 ? 10.859 -10.375 -8.484 1 85.38 76 VAL A CA 1
ATOM 640 C C . VAL A 1 76 ? 9.75 -9.523 -9.102 1 85.38 76 VAL A C 1
ATOM 642 O O . VAL A 1 76 ? 8.773 -10.055 -9.625 1 85.38 76 VAL A O 1
ATOM 645 N N . PHE A 1 77 ? 9.898 -8.266 -9.078 1 88.44 77 PHE A N 1
ATOM 646 C CA . PHE A 1 77 ? 8.914 -7.352 -9.641 1 88.44 77 PHE A CA 1
ATOM 647 C C . PHE A 1 77 ? 8.727 -7.613 -11.125 1 88.44 77 PHE A C 1
ATOM 649 O O . PHE A 1 77 ? 7.594 -7.609 -11.625 1 88.44 77 PHE A O 1
ATOM 656 N N . LYS A 1 78 ? 9.797 -7.766 -11.773 1 89.94 78 LYS A N 1
ATOM 657 C CA . LYS A 1 78 ? 9.75 -8.031 -13.203 1 89.94 78 LYS A CA 1
ATOM 658 C C . LYS A 1 78 ? 8.938 -9.289 -13.508 1 89.94 78 LYS A C 1
ATOM 660 O O . LYS A 1 78 ? 8.047 -9.273 -14.359 1 89.94 78 LYS A O 1
ATOM 665 N N . LYS A 1 79 ? 9.227 -10.32 -12.844 1 91.12 79 LYS A N 1
ATOM 666 C CA . LYS A 1 79 ? 8.539 -11.594 -13.062 1 91.12 79 LYS A CA 1
ATOM 667 C C . LYS A 1 79 ? 7.062 -11.492 -12.695 1 91.12 79 LYS A C 1
ATOM 669 O O . LYS A 1 79 ? 6.203 -12.055 -13.375 1 91.12 79 LYS A O 1
ATOM 674 N N . MET A 1 80 ? 6.754 -10.766 -11.617 1 93.06 80 MET A N 1
ATOM 675 C CA . MET A 1 80 ? 5.367 -10.531 -11.227 1 93.06 80 MET A CA 1
ATOM 676 C C . MET A 1 80 ? 4.602 -9.805 -12.328 1 93.06 80 MET A C 1
ATOM 678 O O . MET A 1 80 ? 3.486 -10.195 -12.672 1 93.06 80 MET A O 1
ATOM 682 N N . SER A 1 81 ? 5.211 -8.766 -12.852 1 94.12 81 SER A N 1
ATOM 683 C CA . SER A 1 81 ? 4.555 -7.961 -13.875 1 94.12 81 SER A CA 1
ATOM 684 C C . SER A 1 81 ? 4.359 -8.758 -15.164 1 94.12 81 SER A C 1
ATOM 686 O O . SER A 1 81 ? 3.318 -8.641 -15.82 1 94.12 81 SER A O 1
ATOM 688 N N . GLU A 1 82 ? 5.328 -9.539 -15.492 1 94.44 82 GLU A N 1
ATOM 689 C CA . GLU A 1 82 ? 5.219 -10.367 -16.688 1 94.44 82 GLU A CA 1
ATOM 690 C C . GLU A 1 82 ? 4.094 -11.391 -16.531 1 94.44 82 GLU A C 1
ATOM 692 O O . GLU A 1 82 ? 3.318 -11.609 -17.469 1 94.44 82 GLU A O 1
ATOM 697 N N . ASN A 1 83 ? 4.094 -11.984 -15.43 1 94.56 83 ASN A N 1
ATOM 698 C CA . ASN A 1 83 ? 3.045 -12.961 -15.172 1 94.56 83 ASN A CA 1
ATOM 699 C C . ASN A 1 83 ? 1.66 -12.32 -15.188 1 94.56 83 ASN A C 1
ATOM 701 O O . ASN A 1 83 ? 0.715 -12.891 -15.734 1 94.56 83 ASN A O 1
ATOM 705 N N . ALA A 1 84 ? 1.525 -11.195 -14.578 1 95.62 84 ALA A N 1
ATOM 706 C CA . ALA A 1 84 ? 0.254 -10.477 -14.539 1 95.62 84 ALA A CA 1
ATOM 707 C C . ALA A 1 84 ? -0.204 -10.086 -15.938 1 95.62 84 ALA A C 1
ATOM 709 O O . ALA A 1 84 ? -1.38 -10.234 -16.281 1 95.62 84 ALA A O 1
ATOM 710 N N . LEU A 1 85 ? 0.764 -9.633 -16.688 1 95.56 85 LEU A N 1
ATOM 711 C CA . LEU A 1 85 ? 0.417 -9.219 -18.047 1 95.56 85 LEU A CA 1
ATOM 712 C C . LEU A 1 85 ? -0.046 -10.414 -18.875 1 95.56 85 LEU A C 1
ATOM 714 O O . LEU A 1 85 ? -0.993 -10.305 -19.656 1 95.56 85 LEU A O 1
ATOM 718 N N . ALA A 1 86 ? 0.594 -11.555 -18.734 1 94.88 86 ALA A N 1
ATOM 719 C CA . ALA A 1 86 ? 0.236 -12.781 -19.453 1 94.88 86 ALA A CA 1
ATOM 720 C C . ALA A 1 86 ? -1.162 -13.25 -19.062 1 94.88 86 ALA A C 1
ATOM 722 O O . ALA A 1 86 ? -1.815 -13.969 -19.812 1 94.88 86 ALA A O 1
ATOM 723 N N . LYS A 1 87 ? -1.635 -12.852 -17.938 1 96.56 87 LYS A N 1
ATOM 724 C CA . LYS A 1 87 ? -2.939 -13.234 -17.406 1 96.56 87 LYS A CA 1
ATOM 725 C C . LYS A 1 87 ? -3.818 -12.008 -17.172 1 96.56 87 LYS A C 1
ATOM 727 O O . LYS A 1 87 ? -4.547 -11.945 -16.172 1 96.56 87 LYS A O 1
ATOM 732 N N . LYS A 1 88 ? -3.693 -11.078 -18 1 96.75 88 LYS A N 1
ATOM 733 C CA . LYS A 1 88 ? -4.273 -9.75 -17.797 1 96.75 88 LYS A CA 1
ATOM 734 C C . LYS A 1 88 ? -5.766 -9.844 -17.5 1 96.75 88 LYS A C 1
ATOM 736 O O . LYS A 1 88 ? -6.25 -9.219 -16.547 1 96.75 88 LYS A O 1
ATOM 741 N N . SER A 1 89 ? -6.5 -10.594 -18.281 1 97.25 89 SER A N 1
ATOM 742 C CA . SER A 1 89 ? -7.945 -10.695 -18.078 1 97.25 89 SER A CA 1
ATOM 743 C C . SER A 1 89 ? -8.281 -11.305 -16.734 1 97.25 89 SER A C 1
ATOM 745 O O . SER A 1 89 ? -9.203 -10.836 -16.047 1 97.25 89 SER A O 1
ATOM 747 N N . ILE A 1 90 ? -7.555 -12.281 -16.359 1 97.94 90 ILE A N 1
ATOM 748 C CA . ILE A 1 90 ? -7.773 -12.969 -15.086 1 97.94 90 ILE A CA 1
ATOM 749 C C . ILE A 1 90 ? -7.512 -12.008 -13.93 1 97.94 90 ILE A C 1
ATOM 751 O O . ILE A 1 90 ? -8.352 -11.859 -13.039 1 97.94 90 ILE A O 1
ATOM 755 N N . ILE A 1 91 ? -6.379 -11.336 -13.984 1 97.44 91 ILE A N 1
ATOM 756 C CA . ILE A 1 91 ? -5.977 -10.406 -12.938 1 97.44 91 ILE A CA 1
ATOM 757 C C . ILE A 1 91 ? -7.008 -9.281 -12.82 1 97.44 91 ILE A C 1
ATOM 759 O O . ILE A 1 91 ? -7.441 -8.938 -11.711 1 97.44 91 ILE A O 1
ATOM 763 N N . THR A 1 92 ? -7.418 -8.812 -13.945 1 96.69 92 THR A N 1
ATOM 764 C CA . THR A 1 92 ? -8.398 -7.734 -13.977 1 96.69 92 THR A CA 1
ATOM 765 C C . THR A 1 92 ? -9.727 -8.195 -13.367 1 96.69 92 THR A C 1
ATOM 767 O O . THR A 1 92 ? -10.312 -7.488 -12.547 1 96.69 92 THR A O 1
ATOM 770 N N . ASN A 1 93 ? -10.133 -9.359 -13.695 1 97.25 93 ASN A N 1
ATOM 771 C CA . ASN A 1 93 ? -11.406 -9.891 -13.227 1 97.25 93 ASN A CA 1
ATOM 772 C C . ASN A 1 93 ? -11.359 -10.227 -11.742 1 97.25 93 ASN A C 1
ATOM 774 O O . ASN A 1 93 ? -12.383 -10.195 -11.062 1 97.25 93 ASN A O 1
ATOM 778 N N . ILE A 1 94 ? -10.227 -10.523 -11.242 1 97.31 94 ILE A N 1
ATOM 779 C CA . ILE A 1 94 ? -10.047 -10.719 -9.812 1 97.31 94 ILE A CA 1
ATOM 780 C C . ILE A 1 94 ? -10.117 -9.375 -9.086 1 97.31 94 ILE A C 1
ATOM 782 O O . ILE A 1 94 ? -10.859 -9.227 -8.117 1 97.31 94 ILE A O 1
ATOM 786 N N . PHE A 1 95 ? -9.453 -8.383 -9.625 1 95.75 95 PHE A N 1
ATOM 787 C CA . PHE A 1 95 ? -9.273 -7.121 -8.914 1 95.75 95 PHE A CA 1
ATOM 788 C C . PHE A 1 95 ? -10.5 -6.227 -9.07 1 95.75 95 PHE A C 1
ATOM 790 O O . PHE A 1 95 ? -10.648 -5.242 -8.352 1 95.75 95 PHE A O 1
ATOM 797 N N . LYS A 1 96 ? -11.383 -6.617 -9.898 1 94.12 96 LYS A N 1
ATOM 798 C CA . LYS A 1 96 ? -12.648 -5.91 -10.039 1 94.12 96 LYS A CA 1
ATOM 799 C C . LYS A 1 96 ? -13.703 -6.477 -9.094 1 94.12 96 LYS A C 1
ATOM 801 O O . LYS A 1 96 ? -14.797 -5.914 -8.961 1 94.12 96 LYS A O 1
ATOM 806 N N . SER A 1 97 ? -13.391 -7.453 -8.453 1 95.25 97 SER A N 1
ATOM 807 C CA . SER A 1 97 ? -14.344 -8.133 -7.582 1 95.25 97 SER A CA 1
ATOM 808 C C . SER A 1 97 ? -14.359 -7.52 -6.188 1 95.25 97 SER A C 1
ATOM 810 O O . SER A 1 97 ? -13.477 -6.73 -5.84 1 95.25 97 SER A O 1
ATOM 812 N N . LYS A 1 98 ? -15.383 -7.902 -5.402 1 93.94 98 LYS A N 1
ATOM 813 C CA . LYS A 1 98 ? -15.492 -7.449 -4.02 1 93.94 98 LYS A CA 1
ATOM 814 C C . LYS A 1 98 ? -14.367 -8.016 -3.164 1 93.94 98 LYS A C 1
ATOM 816 O O . LYS A 1 98 ? -14.141 -7.559 -2.043 1 93.94 98 LYS A O 1
ATOM 821 N N . TYR A 1 99 ? -13.609 -8.977 -3.691 1 92.62 99 TYR A N 1
ATOM 822 C CA . TYR A 1 99 ? -12.547 -9.648 -2.947 1 92.62 99 TYR A CA 1
ATOM 823 C C . TYR A 1 99 ? -11.203 -8.977 -3.203 1 92.62 99 TYR A C 1
ATOM 825 O O . TYR A 1 99 ? -10.172 -9.422 -2.689 1 92.62 99 TYR A O 1
ATOM 833 N N . SER A 1 100 ? -11.172 -7.945 -3.963 1 94.56 100 SER A N 1
ATOM 834 C CA . SER A 1 100 ? -9.938 -7.301 -4.414 1 94.56 100 SER A CA 1
ATOM 835 C C . SER A 1 100 ? -9.023 -6.984 -3.238 1 94.56 100 SER A C 1
ATOM 837 O O . SER A 1 100 ? -7.855 -7.387 -3.23 1 94.56 100 SER A O 1
ATOM 839 N N . ASP A 1 101 ? -9.508 -6.449 -2.193 1 93.44 101 ASP A N 1
ATOM 840 C CA . ASP A 1 101 ? -8.672 -6.016 -1.075 1 93.44 101 ASP A CA 1
ATOM 841 C C . ASP A 1 101 ? -8.094 -7.215 -0.326 1 93.44 101 ASP A C 1
ATOM 843 O O . ASP A 1 101 ? -6.938 -7.191 0.096 1 93.44 101 ASP A O 1
ATOM 847 N N . ASN A 1 102 ? -8.906 -8.227 -0.226 1 94.31 102 ASN A N 1
ATOM 848 C CA . ASN A 1 102 ? -8.445 -9.43 0.452 1 94.31 102 ASN A CA 1
ATOM 849 C C . ASN A 1 102 ? -7.332 -10.125 -0.331 1 94.31 102 ASN A C 1
ATOM 851 O O . ASN A 1 102 ? -6.348 -10.578 0.252 1 94.31 102 ASN A O 1
ATOM 855 N N . ILE A 1 103 ? -7.531 -10.141 -1.588 1 95.38 103 ILE A N 1
ATOM 856 C CA . ILE A 1 103 ? -6.551 -10.797 -2.445 1 95.38 103 ILE A CA 1
ATOM 857 C C . ILE A 1 103 ? -5.258 -9.984 -2.471 1 95.38 103 ILE A C 1
ATOM 859 O O . ILE A 1 103 ? -4.164 -10.539 -2.363 1 95.38 103 ILE A O 1
ATOM 863 N N . LYS A 1 104 ? -5.383 -8.695 -2.549 1 95.56 104 LYS A N 1
ATOM 864 C CA . LYS A 1 104 ? -4.203 -7.84 -2.514 1 95.56 104 LYS A CA 1
ATOM 865 C C . LYS A 1 104 ? -3.438 -8.008 -1.206 1 95.56 104 LYS A C 1
ATOM 867 O O . LYS A 1 104 ? -2.207 -8.086 -1.207 1 95.56 104 LYS A O 1
ATOM 872 N N . SER A 1 105 ? -4.176 -8.078 -0.155 1 95.62 105 SER A N 1
ATOM 873 C CA . SER A 1 105 ? -3.541 -8.273 1.146 1 95.62 105 SER A CA 1
ATOM 874 C C . SER A 1 105 ? -2.818 -9.609 1.215 1 95.62 105 SER A C 1
ATOM 876 O O . SER A 1 105 ? -1.712 -9.695 1.753 1 95.62 105 SER A O 1
ATOM 878 N N . TYR A 1 106 ? -3.443 -10.594 0.694 1 95.94 106 TYR A N 1
ATOM 879 C CA . TYR A 1 106 ? -2.834 -11.914 0.684 1 95.94 106 TYR A CA 1
ATOM 880 C C . TYR A 1 106 ? -1.544 -11.914 -0.128 1 95.94 106 TYR A C 1
ATOM 882 O O . TYR A 1 106 ? -0.523 -12.445 0.317 1 95.94 106 TYR A O 1
ATOM 890 N N . ILE A 1 107 ? -1.604 -11.312 -1.306 1 96.06 107 ILE A N 1
ATOM 891 C CA . ILE A 1 107 ? -0.438 -11.211 -2.176 1 96.06 107 ILE A CA 1
ATOM 892 C C . ILE A 1 107 ? 0.669 -10.43 -1.471 1 96.06 107 ILE A C 1
ATOM 894 O O . ILE A 1 107 ? 1.819 -10.875 -1.426 1 96.06 107 ILE A O 1
ATOM 898 N N . ALA A 1 108 ? 0.321 -9.312 -0.916 1 96.06 108 ALA A N 1
ATOM 899 C CA . ALA A 1 108 ? 1.298 -8.461 -0.243 1 96.06 108 ALA A CA 1
ATOM 900 C C . ALA A 1 108 ? 1.995 -9.211 0.888 1 96.06 108 ALA A C 1
ATOM 902 O O . ALA A 1 108 ? 3.219 -9.133 1.032 1 96.06 108 ALA A O 1
ATOM 903 N N . ASN A 1 109 ? 1.239 -9.898 1.649 1 95.5 109 ASN A N 1
ATOM 904 C CA . ASN A 1 109 ? 1.824 -10.648 2.76 1 95.5 109 ASN A CA 1
ATOM 905 C C . ASN A 1 109 ? 2.729 -11.773 2.268 1 95.5 109 ASN A C 1
ATOM 907 O O . ASN A 1 109 ? 3.799 -12.008 2.832 1 95.5 109 ASN A O 1
ATOM 911 N N . SER A 1 110 ? 2.291 -12.438 1.266 1 94.25 110 SER A N 1
ATOM 912 C CA . SER A 1 110 ? 3.109 -13.5 0.691 1 94.25 110 SER A CA 1
ATOM 913 C C . SER A 1 110 ? 4.418 -12.953 0.135 1 94.25 110 SER A C 1
ATOM 915 O O . SER A 1 110 ? 5.48 -13.539 0.345 1 94.25 110 SER A O 1
ATOM 917 N N . VAL A 1 111 ? 4.324 -11.852 -0.574 1 93.81 111 VAL A N 1
ATOM 918 C CA . VAL A 1 111 ? 5.512 -11.195 -1.107 1 93.81 111 VAL A CA 1
ATOM 919 C C . VAL A 1 111 ? 6.422 -10.766 0.039 1 93.81 111 VAL A C 1
ATOM 921 O O . VAL A 1 111 ? 7.637 -10.977 -0.009 1 93.81 111 VAL A O 1
ATOM 924 N N . GLY A 1 112 ? 5.812 -10.203 1.05 1 93.81 112 GLY A N 1
ATOM 925 C CA . GLY A 1 112 ? 6.578 -9.812 2.225 1 93.81 112 GLY A CA 1
ATOM 926 C C . GLY A 1 112 ? 7.348 -10.961 2.848 1 93.81 112 GLY A C 1
ATOM 927 O O . GLY A 1 112 ? 8.523 -10.812 3.188 1 93.81 112 GLY A O 1
ATOM 928 N N . ASP A 1 113 ? 6.676 -12.078 2.973 1 92.81 113 ASP A N 1
ATOM 929 C CA . ASP A 1 113 ? 7.312 -13.273 3.531 1 92.81 113 ASP A CA 1
ATOM 930 C C . ASP A 1 113 ? 8.477 -13.727 2.662 1 92.81 113 ASP A C 1
ATOM 932 O O . ASP A 1 113 ? 9.531 -14.117 3.178 1 92.81 113 ASP A O 1
ATOM 936 N N . THR A 1 114 ? 8.242 -13.703 1.438 1 89.88 114 THR A N 1
ATOM 937 C CA . THR A 1 114 ? 9.281 -14.109 0.499 1 89.88 114 THR A CA 1
ATOM 938 C C . THR A 1 114 ? 10.484 -13.18 0.584 1 89.88 114 THR A C 1
ATOM 940 O O . THR A 1 114 ? 11.633 -13.633 0.599 1 89.88 114 THR A O 1
ATOM 943 N N . ILE A 1 115 ? 10.234 -11.898 0.631 1 90.44 115 ILE A N 1
ATOM 944 C CA . ILE A 1 115 ? 11.305 -10.906 0.732 1 90.44 115 ILE A CA 1
ATOM 945 C C . ILE A 1 115 ? 12.078 -11.117 2.027 1 90.44 115 ILE A C 1
ATOM 947 O O . ILE A 1 115 ? 13.312 -11.109 2.025 1 90.44 115 ILE A O 1
ATOM 951 N N . CYS A 1 116 ? 11.328 -11.312 3.062 1 92.25 116 CYS A N 1
ATOM 952 C CA . CYS A 1 116 ? 11.961 -11.57 4.352 1 92.25 116 CYS A CA 1
ATOM 953 C C . CYS A 1 116 ? 12.922 -12.758 4.266 1 92.25 116 CYS A C 1
ATOM 955 O O . CYS A 1 116 ? 14.078 -12.656 4.68 1 92.25 116 CYS A O 1
ATOM 957 N N . SER A 1 117 ? 12.43 -13.82 3.693 1 90.81 117 SER A N 1
ATOM 958 C CA . SER A 1 117 ? 13.234 -15.031 3.566 1 90.81 117 SER A CA 1
ATOM 959 C C . SER A 1 117 ? 14.453 -14.797 2.678 1 90.81 117 SER A C 1
ATOM 961 O O . SER A 1 117 ? 15.547 -15.258 2.986 1 90.81 117 SER A O 1
ATOM 963 N N . LYS A 1 118 ? 14.312 -14.055 1.672 1 87.88 118 LYS A N 1
ATOM 964 C CA . LYS A 1 118 ? 15.406 -13.836 0.727 1 87.88 118 LYS A CA 1
ATOM 965 C C . LYS A 1 118 ? 16.469 -12.906 1.32 1 87.88 118 LYS A C 1
ATOM 967 O O . LYS A 1 118 ? 17.656 -13.094 1.087 1 87.88 118 LYS A O 1
ATOM 972 N N . ILE A 1 119 ? 16.016 -11.891 1.994 1 88.44 119 ILE A N 1
ATOM 973 C CA . ILE A 1 119 ? 16.953 -10.992 2.646 1 88.44 119 ILE A CA 1
ATOM 974 C C . ILE A 1 119 ? 17.781 -11.766 3.674 1 88.44 119 ILE A C 1
ATOM 976 O O . ILE A 1 119 ? 19.016 -11.625 3.725 1 88.44 119 ILE A O 1
ATOM 980 N N . LYS A 1 120 ? 17.047 -12.555 4.461 1 90.81 120 LYS A N 1
ATOM 981 C CA . LYS A 1 120 ? 17.75 -13.367 5.457 1 90.81 120 LYS A CA 1
ATOM 982 C C . LYS A 1 120 ? 18.75 -14.297 4.797 1 90.81 120 LYS A C 1
ATOM 984 O O . LYS A 1 120 ? 19.891 -14.414 5.266 1 90.81 120 LYS A O 1
ATOM 989 N N . ALA A 1 121 ? 18.375 -14.922 3.768 1 87.94 121 ALA A N 1
ATOM 990 C CA . ALA A 1 121 ? 19.266 -15.836 3.039 1 87.94 121 ALA A CA 1
ATOM 991 C C . ALA A 1 121 ? 20.484 -15.109 2.504 1 87.94 121 ALA A C 1
ATOM 993 O O . ALA A 1 121 ? 21.594 -15.648 2.527 1 87.94 121 ALA A O 1
ATOM 994 N N . LYS A 1 122 ? 20.281 -13.961 1.979 1 85.81 122 LYS A N 1
ATOM 995 C CA . LYS A 1 122 ? 21.391 -13.164 1.463 1 85.81 122 LYS A CA 1
ATOM 996 C C . LYS A 1 122 ? 22.391 -12.828 2.566 1 85.81 122 LYS A C 1
ATOM 998 O O . LYS A 1 122 ? 23.609 -12.977 2.381 1 85.81 122 LYS A O 1
ATOM 1003 N N . TYR A 1 123 ? 21.844 -12.391 3.658 1 88.62 123 TYR A N 1
ATOM 1004 C CA . TYR A 1 123 ? 22.719 -12.055 4.781 1 88.62 123 TYR A CA 1
ATOM 1005 C C . TYR A 1 123 ? 23.469 -13.281 5.266 1 88.62 123 TYR A C 1
ATOM 1007 O O . TYR A 1 123 ? 24.688 -13.211 5.52 1 88.62 123 TYR A O 1
ATOM 1015 N N . ASP A 1 124 ? 22.828 -14.375 5.293 1 89.44 124 ASP A N 1
ATOM 1016 C CA . ASP A 1 124 ? 23.453 -15.617 5.711 1 89.44 124 ASP A CA 1
ATOM 1017 C C . ASP A 1 124 ? 24.562 -16.016 4.746 1 89.44 124 ASP A C 1
ATOM 1019 O O . ASP A 1 124 ? 25.656 -16.422 5.176 1 89.44 124 ASP A O 1
ATOM 1023 N N . ALA A 1 125 ? 24.297 -15.93 3.574 1 88.19 125 ALA A N 1
ATOM 1024 C CA . ALA A 1 125 ? 25.266 -16.297 2.543 1 88.19 125 ALA A CA 1
ATOM 1025 C C . ALA A 1 125 ? 26.516 -15.414 2.633 1 88.19 125 ALA A C 1
ATOM 1027 O O . ALA A 1 125 ? 27.625 -15.852 2.287 1 88.19 125 ALA A O 1
ATOM 1028 N N . GLU A 1 126 ? 26.328 -14.211 3.092 1 89.5 126 GLU A N 1
ATOM 1029 C CA . GLU A 1 126 ? 27.438 -13.273 3.215 1 89.5 126 GLU A CA 1
ATOM 1030 C C . GLU A 1 126 ? 28.094 -13.367 4.59 1 89.5 126 GLU A C 1
ATOM 1032 O O . GLU A 1 126 ? 29 -12.594 4.906 1 89.5 126 GLU A O 1
ATOM 1037 N N . GLY A 1 127 ? 27.594 -14.227 5.395 1 92.19 127 GLY A N 1
ATOM 1038 C CA . GLY A 1 127 ? 28.141 -14.406 6.73 1 92.19 127 GLY A CA 1
ATOM 1039 C C . GLY A 1 127 ? 27.781 -13.273 7.676 1 92.19 127 GLY A C 1
ATOM 1040 O O . GLY A 1 127 ? 28.531 -12.969 8.609 1 92.19 127 GLY A O 1
ATOM 1041 N N . LYS A 1 128 ? 26.766 -12.602 7.367 1 91.62 128 LYS A N 1
ATOM 1042 C CA . LYS A 1 128 ? 26.312 -11.484 8.188 1 91.62 128 LYS A CA 1
ATOM 1043 C C . LYS A 1 128 ? 25.062 -11.852 8.992 1 91.62 128 LYS A C 1
ATOM 1045 O O . LYS A 1 128 ? 24.328 -12.781 8.625 1 91.62 128 LYS A O 1
ATOM 1050 N N . LYS A 1 129 ? 25.016 -11.125 10.078 1 92.5 129 LYS A N 1
ATOM 1051 C CA . LYS A 1 129 ? 23.812 -11.297 10.898 1 92.5 129 LYS A CA 1
ATOM 1052 C C . LYS A 1 129 ? 22.906 -10.07 10.805 1 92.5 129 LYS A C 1
ATOM 1054 O O . LYS A 1 129 ? 23.391 -8.938 10.797 1 92.5 129 LYS A O 1
ATOM 1059 N N . ILE A 1 130 ? 21.688 -10.344 10.586 1 89.62 130 ILE A N 1
ATOM 1060 C CA . ILE A 1 130 ? 20.688 -9.281 10.609 1 89.62 130 ILE A CA 1
ATOM 1061 C C . ILE A 1 130 ? 19.719 -9.523 11.766 1 89.62 130 ILE A C 1
ATOM 1063 O O . ILE A 1 130 ? 19.234 -10.641 11.961 1 89.62 130 ILE A O 1
ATOM 1067 N N . ASP A 1 131 ? 19.547 -8.445 12.523 1 89.19 131 ASP A N 1
ATOM 1068 C CA . ASP A 1 131 ? 18.594 -8.625 13.625 1 89.19 131 ASP A CA 1
ATOM 1069 C C . ASP A 1 131 ? 17.156 -8.656 13.109 1 89.19 131 ASP A C 1
ATOM 1071 O O . ASP A 1 131 ? 16.875 -8.141 12.023 1 89.19 131 ASP A O 1
ATOM 1075 N N . ASP A 1 132 ? 16.281 -9.273 13.898 1 90.12 132 ASP A N 1
ATOM 1076 C CA . ASP A 1 132 ? 14.898 -9.516 13.508 1 90.12 132 ASP A CA 1
ATOM 1077 C C . ASP A 1 132 ? 14.172 -8.211 13.203 1 90.12 132 ASP A C 1
ATOM 1079 O O . ASP A 1 132 ? 13.344 -8.156 12.297 1 90.12 132 ASP A O 1
ATOM 1083 N N . TYR A 1 133 ? 14.523 -7.273 13.867 1 86.69 133 TYR A N 1
ATOM 1084 C CA . TYR A 1 133 ? 13.836 -5.996 13.703 1 86.69 133 TYR A CA 1
ATOM 1085 C C . TYR A 1 133 ? 14.242 -5.324 12.398 1 86.69 133 TYR A C 1
ATOM 1087 O O . TYR A 1 133 ? 13.383 -4.836 11.656 1 86.69 133 TYR A O 1
ATOM 1095 N N . ASP A 1 134 ? 15.523 -5.32 12.117 1 86 134 ASP A N 1
ATOM 1096 C CA . ASP A 1 134 ? 16.016 -4.781 10.852 1 86 134 ASP A CA 1
ATOM 1097 C C . ASP A 1 134 ? 15.414 -5.531 9.664 1 86 134 ASP A C 1
ATOM 1099 O O . ASP A 1 134 ? 15.016 -4.918 8.68 1 86 134 ASP A O 1
ATOM 1103 N N . LEU A 1 135 ? 15.406 -6.789 9.844 1 90.62 135 LEU A N 1
ATOM 1104 C CA . LEU A 1 135 ? 14.859 -7.637 8.797 1 90.62 135 LEU A CA 1
ATOM 1105 C C . LEU A 1 135 ? 13.391 -7.297 8.531 1 90.62 135 LEU A C 1
ATOM 1107 O O . LEU A 1 135 ? 12.977 -7.176 7.379 1 90.62 135 LEU A O 1
ATOM 1111 N N . LYS A 1 136 ? 12.688 -7.098 9.547 1 91.56 136 LYS A N 1
ATOM 1112 C CA . LYS A 1 136 ? 11.258 -6.789 9.43 1 91.56 136 LYS A CA 1
ATOM 1113 C C . LYS A 1 136 ? 11.039 -5.445 8.742 1 91.56 136 LYS A C 1
ATOM 1115 O O . LYS A 1 136 ? 10.164 -5.316 7.887 1 91.56 136 LYS A O 1
ATOM 1120 N N . ILE A 1 137 ? 11.805 -4.508 9.102 1 88.19 137 ILE A N 1
ATOM 1121 C CA . ILE A 1 137 ? 11.656 -3.174 8.539 1 88.19 137 ILE A CA 1
ATOM 1122 C C . ILE A 1 137 ? 12 -3.207 7.051 1 88.19 137 ILE A C 1
ATOM 1124 O O . ILE A 1 137 ? 11.266 -2.664 6.223 1 88.19 137 ILE A O 1
ATOM 1128 N N . MET A 1 138 ? 13.109 -3.84 6.734 1 88.06 138 MET A N 1
ATOM 1129 C CA . MET A 1 138 ? 13.508 -3.949 5.336 1 88.06 138 MET A CA 1
ATOM 1130 C C . MET A 1 138 ? 12.445 -4.672 4.516 1 88.06 138 MET A C 1
ATOM 1132 O O . MET A 1 138 ? 12.078 -4.215 3.432 1 88.06 138 MET A O 1
ATOM 1136 N N . SER A 1 139 ? 11.953 -5.746 5.043 1 91.81 139 SER A N 1
ATOM 1137 C CA . SER A 1 139 ? 10.953 -6.539 4.336 1 91.81 139 SER A CA 1
ATOM 1138 C C . SER A 1 139 ? 9.656 -5.758 4.145 1 91.81 139 SER A C 1
ATOM 1140 O O . SER A 1 139 ? 9.031 -5.832 3.084 1 91.81 139 SER A O 1
ATOM 1142 N N . THR A 1 140 ? 9.312 -5.008 5.172 1 93.12 140 THR A N 1
ATOM 1143 C CA . THR A 1 140 ? 8.102 -4.195 5.105 1 93.12 140 THR A CA 1
ATOM 1144 C C . THR A 1 140 ? 8.234 -3.113 4.039 1 93.12 140 THR A C 1
ATOM 1146 O O . THR A 1 140 ? 7.309 -2.885 3.26 1 93.12 140 THR A O 1
ATOM 1149 N N . PHE A 1 141 ? 9.344 -2.49 3.998 1 90.31 141 PHE A N 1
ATOM 1150 C CA . PHE A 1 141 ? 9.609 -1.447 3.014 1 90.31 141 PHE A CA 1
ATOM 1151 C C . PHE A 1 141 ? 9.461 -1.989 1.598 1 90.31 141 PHE A C 1
ATOM 1153 O O . PHE A 1 141 ? 8.695 -1.446 0.8 1 90.31 141 PHE A O 1
ATOM 1160 N N . TYR A 1 142 ? 10.109 -3.043 1.321 1 89.38 142 TYR A N 1
ATOM 1161 C CA . TYR A 1 142 ? 10.102 -3.58 -0.035 1 89.38 142 TYR A CA 1
ATOM 1162 C C . TYR A 1 142 ? 8.758 -4.219 -0.365 1 89.38 142 TYR A C 1
ATOM 1164 O O . TYR A 1 142 ? 8.312 -4.176 -1.513 1 89.38 142 TYR A O 1
ATOM 1172 N N . LYS A 1 143 ? 8.148 -4.805 0.666 1 94.44 143 LYS A N 1
ATOM 1173 C CA . LYS A 1 143 ? 6.797 -5.324 0.475 1 94.44 143 LYS A CA 1
ATOM 1174 C C . LYS A 1 143 ? 5.867 -4.246 -0.071 1 94.44 143 LYS A C 1
ATOM 1176 O O . LYS A 1 143 ? 5.195 -4.449 -1.085 1 94.44 143 LYS A O 1
ATOM 1181 N N . HIS A 1 144 ? 5.887 -3.111 0.547 1 94.75 144 HIS A N 1
ATOM 1182 C CA . HIS A 1 144 ? 4.977 -2.037 0.17 1 94.75 144 HIS A CA 1
ATOM 1183 C C . HIS A 1 144 ? 5.426 -1.36 -1.121 1 94.75 144 HIS A C 1
ATOM 1185 O O . HIS A 1 144 ? 4.594 -1.005 -1.961 1 94.75 144 HIS A O 1
ATOM 1191 N N . ALA A 1 145 ? 6.711 -1.141 -1.276 1 91.75 145 ALA A N 1
ATOM 1192 C CA . ALA A 1 145 ? 7.223 -0.539 -2.504 1 91.75 145 ALA A CA 1
ATOM 1193 C C . ALA A 1 145 ? 6.848 -1.379 -3.723 1 91.75 145 ALA A C 1
ATOM 1195 O O . ALA A 1 145 ? 6.285 -0.864 -4.691 1 91.75 145 ALA A O 1
ATOM 1196 N N . LEU A 1 146 ? 7.066 -2.676 -3.578 1 91.75 146 LEU A N 1
ATOM 1197 C CA . LEU A 1 146 ? 6.879 -3.59 -4.699 1 91.75 146 LEU A CA 1
ATOM 1198 C C . LEU A 1 146 ? 5.398 -3.807 -4.984 1 91.75 146 LEU A C 1
ATOM 1200 O O . LEU A 1 146 ? 4.938 -3.6 -6.109 1 91.75 146 LEU A O 1
ATOM 1204 N N . THR A 1 147 ? 4.75 -4.16 -3.957 1 95.88 147 THR A N 1
ATOM 1205 C CA . THR A 1 147 ? 3.361 -4.535 -4.191 1 95.88 147 THR A CA 1
ATOM 1206 C C . THR A 1 147 ? 2.502 -3.301 -4.453 1 95.88 147 THR A C 1
ATOM 1208 O O . THR A 1 147 ? 1.593 -3.336 -5.285 1 95.88 147 THR A O 1
ATOM 1211 N N . GLY A 1 148 ? 2.77 -2.205 -3.746 1 95.75 148 GLY A N 1
ATOM 1212 C CA . GLY A 1 148 ? 2.043 -0.977 -4.027 1 95.75 148 GLY A CA 1
ATOM 1213 C C . GLY A 1 148 ? 2.205 -0.503 -5.461 1 95.75 148 GLY A C 1
ATOM 1214 O O . GLY A 1 148 ? 1.222 -0.163 -6.121 1 95.75 148 GLY A O 1
ATOM 1215 N N . THR A 1 149 ? 3.381 -0.457 -5.934 1 93.81 149 THR A N 1
ATOM 1216 C CA . THR A 1 149 ? 3.664 -0.067 -7.309 1 93.81 149 THR A CA 1
ATOM 1217 C C . THR A 1 149 ? 3.018 -1.039 -8.289 1 93.81 149 THR A C 1
ATOM 1219 O O . THR A 1 149 ? 2.412 -0.619 -9.281 1 93.81 149 THR A O 1
ATOM 1222 N N . PHE A 1 150 ? 3.115 -2.309 -7.961 1 94.81 150 PHE A N 1
ATOM 1223 C CA . PHE A 1 150 ? 2.529 -3.346 -8.797 1 94.81 150 PHE A CA 1
ATOM 1224 C C . PHE A 1 150 ? 1.019 -3.174 -8.898 1 94.81 150 PHE A C 1
ATOM 1226 O O . PHE A 1 150 ? 0.458 -3.188 -9.992 1 94.81 150 PHE A O 1
ATOM 1233 N N . PHE A 1 151 ? 0.385 -2.971 -7.785 1 96.56 151 PHE A N 1
ATOM 1234 C CA . PHE A 1 151 ? -1.068 -2.854 -7.773 1 96.56 151 PHE A CA 1
ATOM 1235 C C . PHE A 1 151 ? -1.517 -1.593 -8.5 1 96.56 151 PHE A C 1
ATOM 1237 O O . PHE A 1 151 ? -2.549 -1.593 -9.18 1 96.56 151 PHE A O 1
ATOM 1244 N N . GLU A 1 152 ? -0.823 -0.556 -8.32 1 94.25 152 GLU A N 1
ATOM 1245 C CA . GLU A 1 152 ? -1.166 0.661 -9.047 1 94.25 152 GLU A CA 1
ATOM 1246 C C . GLU A 1 152 ? -0.991 0.468 -10.555 1 94.25 152 GLU A C 1
ATOM 1248 O O . GLU A 1 152 ? -1.804 0.951 -11.344 1 94.25 152 GLU A O 1
ATOM 1253 N N . TRP A 1 153 ? 0.066 -0.223 -10.977 1 94.38 153 TRP A N 1
ATOM 1254 C CA . TRP A 1 153 ? 0.298 -0.553 -12.375 1 94.38 153 TRP A CA 1
ATOM 1255 C C . TRP A 1 153 ? -0.852 -1.384 -12.938 1 94.38 153 TRP A C 1
ATOM 1257 O O . TRP A 1 153 ? -1.344 -1.112 -14.039 1 94.38 153 TRP A O 1
ATOM 1267 N N . VAL A 1 154 ? -1.307 -2.314 -12.195 1 95.56 154 VAL A N 1
ATOM 1268 C CA . VAL A 1 154 ? -2.428 -3.16 -12.602 1 95.56 154 VAL A CA 1
ATOM 1269 C C . VAL A 1 154 ? -3.699 -2.318 -12.695 1 95.56 154 VAL A C 1
ATOM 1271 O O . VAL A 1 154 ? -4.457 -2.441 -13.664 1 95.56 154 VAL A O 1
ATOM 1274 N N . HIS A 1 155 ? -3.9 -1.51 -11.672 1 94.12 155 HIS A N 1
ATOM 1275 C CA . HIS A 1 155 ? -5.086 -0.661 -11.617 1 94.12 155 HIS A CA 1
ATOM 1276 C C . HIS A 1 155 ? -5.156 0.263 -12.828 1 94.12 155 HIS A C 1
ATOM 1278 O O . HIS A 1 155 ? -6.242 0.561 -13.328 1 94.12 155 HIS A O 1
ATOM 1284 N N . ASN A 1 156 ? -4.016 0.644 -13.273 1 92 156 ASN A N 1
ATOM 1285 C CA . ASN A 1 156 ? -3.961 1.564 -14.406 1 92 156 ASN A CA 1
ATOM 1286 C C . ASN A 1 156 ? -4.004 0.821 -15.734 1 92 156 ASN A C 1
ATOM 1288 O O . ASN A 1 156 ? -3.652 1.38 -16.781 1 92 156 ASN A O 1
ATOM 1292 N N . GLY A 1 157 ? -4.289 -0.464 -15.703 1 93.06 157 GLY A N 1
ATOM 1293 C CA . GLY A 1 157 ? -4.602 -1.225 -16.906 1 93.06 157 GLY A CA 1
ATOM 1294 C C . GLY A 1 157 ? -3.398 -1.941 -17.484 1 93.06 157 GLY A C 1
ATOM 1295 O O . GLY A 1 157 ? -3.418 -2.352 -18.656 1 93.06 157 GLY A O 1
ATOM 1296 N N . MET A 1 158 ? -2.27 -1.931 -16.766 1 93.94 158 MET A N 1
ATOM 1297 C CA . MET A 1 158 ? -1.069 -2.619 -17.234 1 93.94 158 MET A CA 1
ATOM 1298 C C . MET A 1 158 ? -0.68 -2.143 -18.625 1 93.94 158 MET A C 1
ATOM 1300 O O . MET A 1 158 ? -0.319 -2.951 -19.484 1 93.94 158 MET A O 1
ATOM 1304 N N . ARG A 1 159 ? -0.765 -0.868 -18.906 1 89.31 159 ARG A N 1
ATOM 1305 C CA . ARG A 1 159 ? -0.62 -0.289 -20.234 1 89.31 159 ARG A CA 1
ATOM 1306 C C . ARG A 1 159 ? 0.85 -0.189 -20.625 1 89.31 159 ARG A C 1
ATOM 1308 O O . ARG A 1 159 ? 1.186 -0.27 -21.812 1 89.31 159 ARG A O 1
ATOM 1315 N N . VAL A 1 160 ? 1.777 -0.039 -19.688 1 86.12 160 VAL A N 1
ATOM 1316 C CA . VAL A 1 160 ? 3.211 0.023 -19.969 1 86.12 160 VAL A CA 1
ATOM 1317 C C . VAL A 1 160 ? 3.805 -1.383 -19.938 1 86.12 160 VAL A C 1
ATOM 1319 O O . VAL A 1 160 ? 3.619 -2.119 -18.953 1 86.12 160 VAL A O 1
ATOM 1322 N N . PRO A 1 161 ? 4.496 -1.737 -20.953 1 88.06 161 PRO A N 1
ATOM 1323 C CA . PRO A 1 161 ? 5.117 -3.064 -20.922 1 88.06 161 PRO A CA 1
ATOM 1324 C C . PRO A 1 161 ? 6.047 -3.258 -19.734 1 88.06 161 PRO A C 1
ATOM 1326 O O . PRO A 1 161 ? 6.762 -2.33 -19.344 1 88.06 161 PRO A O 1
ATOM 1329 N N . PRO A 1 162 ? 6.023 -4.477 -19.219 1 86.62 162 PRO A N 1
ATOM 1330 C CA . PRO A 1 162 ? 6.816 -4.75 -18.016 1 86.62 162 PRO A CA 1
ATOM 1331 C C . PRO A 1 162 ? 8.289 -4.371 -18.188 1 86.62 162 PRO A C 1
ATOM 1333 O O . PRO A 1 162 ? 8.875 -3.771 -17.281 1 86.62 162 PRO A O 1
ATOM 1336 N N . LYS A 1 163 ? 8.844 -4.738 -19.266 1 85.25 163 LYS A N 1
ATOM 1337 C CA . LYS A 1 163 ? 10.25 -4.438 -19.5 1 85.25 163 LYS A CA 1
ATOM 1338 C C . LYS A 1 163 ? 10.531 -2.943 -19.344 1 85.25 163 LYS A C 1
ATOM 1340 O O . LYS A 1 163 ? 11.477 -2.553 -18.656 1 85.25 163 LYS A O 1
ATOM 1345 N N . GLU A 1 164 ? 9.727 -2.145 -19.984 1 85 164 GLU A N 1
ATOM 1346 C CA . GLU A 1 164 ? 9.875 -0.694 -19.891 1 85 164 GLU A CA 1
ATOM 1347 C C . GLU A 1 164 ? 9.609 -0.2 -18.484 1 85 164 GLU A C 1
ATOM 1349 O O . GLU A 1 164 ? 10.344 0.639 -17.953 1 85 164 GLU A O 1
ATOM 1354 N N . PHE A 1 165 ? 8.578 -0.751 -17.906 1 82.88 165 PHE A N 1
ATOM 1355 C CA . PHE A 1 165 ? 8.203 -0.374 -16.547 1 82.88 165 PHE A CA 1
ATOM 1356 C C . PHE A 1 165 ? 9.336 -0.663 -15.578 1 82.88 165 PHE A C 1
ATOM 1358 O O . PHE A 1 165 ? 9.727 0.204 -14.789 1 82.88 165 PHE A O 1
ATOM 1365 N N . PHE A 1 166 ? 9.906 -1.746 -15.75 1 80.19 166 PHE A N 1
ATOM 1366 C CA . PHE A 1 166 ? 10.984 -2.184 -14.875 1 80.19 166 PHE A CA 1
ATOM 1367 C C . PHE A 1 166 ? 12.242 -1.362 -15.109 1 80.19 166 PHE A C 1
ATOM 1369 O O . PHE A 1 166 ? 12.953 -1.016 -14.172 1 80.19 166 PHE A O 1
ATOM 1376 N N . GLU A 1 167 ? 12.578 -1.186 -16.297 1 82.56 167 GLU A N 1
ATOM 1377 C CA . GLU A 1 167 ? 13.75 -0.377 -16.625 1 82.56 167 GLU A CA 1
ATOM 1378 C C . GLU A 1 167 ? 13.656 1.006 -15.984 1 82.56 167 GLU A C 1
ATOM 1380 O O . GLU A 1 167 ? 14.641 1.508 -15.43 1 82.56 167 GLU A O 1
ATOM 1385 N N . LYS A 1 168 ? 12.539 1.516 -16.031 1 80.81 168 LYS A N 1
ATOM 1386 C CA . LYS A 1 168 ? 12.312 2.83 -15.438 1 80.81 168 LYS A CA 1
ATOM 1387 C C . LYS A 1 168 ? 12.414 2.766 -13.914 1 80.81 168 LYS A C 1
ATOM 1389 O O . LYS A 1 168 ? 13.039 3.625 -13.289 1 80.81 168 LYS A O 1
ATOM 1394 N N . LEU A 1 169 ? 11.836 1.774 -13.336 1 80.62 169 LEU A N 1
ATOM 1395 C CA . LEU A 1 169 ? 11.875 1.589 -11.891 1 80.62 169 LEU A CA 1
ATOM 1396 C C . LEU A 1 169 ? 13.305 1.361 -11.406 1 80.62 169 LEU A C 1
ATOM 1398 O O . LEU A 1 169 ? 13.719 1.931 -10.398 1 80.62 169 LEU A O 1
ATOM 1402 N N . SER A 1 170 ? 14.031 0.511 -12.086 1 76.81 170 SER A N 1
ATOM 1403 C CA . SER A 1 170 ? 15.422 0.228 -11.758 1 76.81 170 SER A CA 1
ATOM 1404 C C . SER A 1 170 ? 16.266 1.495 -11.797 1 76.81 170 SER A C 1
ATOM 1406 O O . SER A 1 170 ? 17.125 1.705 -10.938 1 76.81 170 SER A O 1
ATOM 1408 N N . ASN A 1 171 ? 16 2.326 -12.711 1 72 171 ASN A N 1
ATOM 1409 C CA . ASN A 1 171 ? 16.703 3.602 -12.82 1 72 171 ASN A CA 1
ATOM 1410 C C . ASN A 1 171 ? 16.438 4.496 -11.617 1 72 171 ASN A C 1
ATOM 1412 O O . ASN A 1 171 ? 17.328 5.219 -11.164 1 72 171 ASN A O 1
ATOM 1416 N N . VAL A 1 172 ? 15.32 4.301 -11.109 1 64.88 172 VAL A N 1
ATOM 1417 C CA . VAL A 1 172 ? 14.867 5.105 -9.977 1 64.88 172 VAL A CA 1
ATOM 1418 C C . VAL A 1 172 ? 15.586 4.656 -8.703 1 64.88 172 VAL A C 1
ATOM 1420 O O . VAL A 1 172 ? 16.047 5.484 -7.918 1 64.88 172 VAL A O 1
ATOM 1423 N N . THR A 1 173 ? 15.625 3.416 -8.484 1 67.25 173 THR A N 1
ATOM 1424 C CA . THR A 1 173 ? 16.203 2.875 -7.258 1 67.25 173 THR A CA 1
ATOM 1425 C C . THR A 1 173 ? 17.719 3.051 -7.25 1 67.25 173 THR A C 1
ATOM 1427 O O . THR A 1 173 ? 18.344 3.119 -6.188 1 67.25 173 THR A O 1
ATOM 1430 N N . ARG A 1 174 ? 18.203 3.117 -8.477 1 61.84 174 ARG A N 1
ATOM 1431 C CA . ARG A 1 174 ? 19.656 3.32 -8.578 1 61.84 174 ARG A CA 1
ATOM 1432 C C . ARG A 1 174 ? 20.016 4.785 -8.359 1 61.84 174 ARG A C 1
ATOM 1434 O O . ARG A 1 174 ? 21.141 5.098 -7.988 1 61.84 174 ARG A O 1
ATOM 1441 N N . LYS A 1 175 ? 19.125 5.695 -8.609 1 54.09 175 LYS A N 1
ATOM 1442 C CA . LYS A 1 175 ? 19.406 7.125 -8.547 1 54.09 175 LYS A CA 1
ATOM 1443 C C . LYS A 1 175 ? 19.094 7.688 -7.16 1 54.09 175 LYS A C 1
ATOM 1445 O O . LYS A 1 175 ? 19.594 8.758 -6.793 1 54.09 175 LYS A O 1
ATOM 1450 N N . VAL A 1 176 ? 18.516 6.945 -6.402 1 49.84 176 VAL A N 1
ATOM 1451 C CA . VAL A 1 176 ? 18.188 7.477 -5.082 1 49.84 176 VAL A CA 1
ATOM 1452 C C . VAL A 1 176 ? 19.219 6.996 -4.066 1 49.84 176 VAL A C 1
ATOM 1454 O O . VAL A 1 176 ? 19.594 5.82 -4.055 1 49.84 176 VAL A O 1
ATOM 1457 N N . MET B 1 1 ? -11.68 37.125 10.359 1 53.88 1 MET B N 1
ATOM 1458 C CA . MET B 1 1 ? -12.719 36.344 11.031 1 53.88 1 MET B CA 1
ATOM 1459 C C . MET B 1 1 ? -12.766 34.938 10.477 1 53.88 1 MET B C 1
ATOM 1461 O O . MET B 1 1 ? -12.781 33.969 11.234 1 53.88 1 MET B O 1
ATOM 1465 N N . GLN B 1 2 ? -12.664 34.656 9.125 1 67.56 2 GLN B N 1
ATOM 1466 C CA . GLN B 1 2 ? -12.773 33.406 8.422 1 67.56 2 GLN B CA 1
ATOM 1467 C C . GLN B 1 2 ? -11.625 32.469 8.789 1 67.56 2 GLN B C 1
ATOM 1469 O O . GLN B 1 2 ? -11.852 31.297 9.117 1 67.56 2 GLN B O 1
ATOM 1474 N N . GLN B 1 3 ? -10.508 33.094 8.961 1 76.75 3 GLN B N 1
ATOM 1475 C CA . GLN B 1 3 ? -9.328 32.281 9.242 1 76.75 3 GLN B CA 1
ATOM 1476 C C . GLN B 1 3 ? -9.32 31.797 10.695 1 76.75 3 GLN B C 1
ATOM 1478 O O . GLN B 1 3 ? -8.93 30.672 10.984 1 76.75 3 GLN B O 1
ATOM 1483 N N . PHE B 1 4 ? -9.922 32.688 11.453 1 85.44 4 PHE B N 1
ATOM 1484 C CA . PHE B 1 4 ? -9.961 32.375 12.875 1 85.44 4 PHE B CA 1
ATOM 1485 C C . PHE B 1 4 ? -10.922 31.203 13.133 1 85.44 4 PHE B C 1
ATOM 1487 O O . PHE B 1 4 ? -10.594 30.266 13.859 1 85.44 4 PHE B O 1
ATOM 1494 N N . THR B 1 5 ? -12.062 31.234 12.422 1 92.38 5 THR B N 1
ATOM 1495 C CA . THR B 1 5 ? -13.07 30.203 12.609 1 92.38 5 THR B CA 1
ATOM 1496 C C . THR B 1 5 ? -12.562 28.844 12.125 1 92.38 5 THR B C 1
ATOM 1498 O O . THR B 1 5 ? -12.734 27.828 12.805 1 92.38 5 THR B O 1
ATOM 1501 N N . LYS B 1 6 ? -11.836 28.844 11.016 1 95.56 6 LYS B N 1
ATOM 1502 C CA . LYS B 1 6 ? -11.258 27.609 10.492 1 95.56 6 LYS B CA 1
ATOM 1503 C C . LYS B 1 6 ? -10.289 26.984 11.492 1 95.56 6 LYS B C 1
ATOM 1505 O O . LYS B 1 6 ? -10.312 25.781 11.727 1 95.56 6 LYS B O 1
ATOM 1510 N N . LYS B 1 7 ? -9.531 27.875 12.016 1 96.62 7 LYS B N 1
ATOM 1511 C CA . LYS B 1 7 ? -8.539 27.422 12.984 1 96.62 7 LYS B CA 1
ATOM 1512 C C . LYS B 1 7 ? -9.211 26.812 14.211 1 96.62 7 LYS B C 1
ATOM 1514 O O . LYS B 1 7 ? -8.781 25.766 14.711 1 96.62 7 LYS B O 1
ATOM 1519 N N . GLU B 1 8 ? -10.18 27.453 14.664 1 97.12 8 GLU B N 1
ATOM 1520 C CA . GLU B 1 8 ? -10.883 26.969 15.852 1 97.12 8 GLU B CA 1
ATOM 1521 C C . GLU B 1 8 ? -11.57 25.641 15.578 1 97.12 8 GLU B C 1
ATOM 1523 O O . GLU B 1 8 ? -11.617 24.766 16.453 1 97.12 8 GLU B O 1
ATOM 1528 N N . ILE B 1 9 ? -12.148 25.5 14.367 1 97.94 9 ILE B N 1
ATOM 1529 C CA . ILE B 1 9 ? -12.789 24.25 13.977 1 97.94 9 ILE B CA 1
ATOM 1530 C C . ILE B 1 9 ? -11.766 23.125 13.984 1 97.94 9 ILE B C 1
ATOM 1532 O O . ILE B 1 9 ? -12.016 22.047 14.539 1 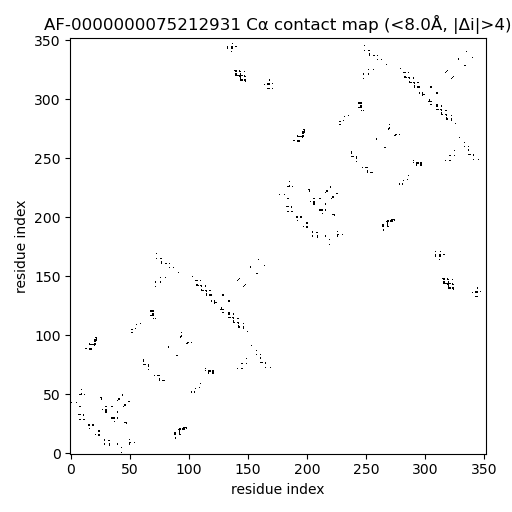97.94 9 ILE B O 1
ATOM 1536 N N . LYS B 1 10 ? -10.648 23.391 13.438 1 98.06 10 LYS B N 1
ATOM 1537 C CA . LYS B 1 10 ? -9.586 22.375 13.375 1 98.06 10 LYS B CA 1
ATOM 1538 C C . LYS B 1 10 ? -9.094 22.016 14.773 1 98.06 10 LYS B C 1
ATOM 1540 O O . LYS B 1 10 ? -8.914 20.828 15.086 1 98.06 10 LYS B O 1
ATOM 1545 N N . LEU B 1 11 ? -8.906 23.031 15.633 1 97.44 11 LEU B N 1
ATOM 1546 C CA . LEU B 1 11 ? -8.422 22.797 16.984 1 97.44 11 LEU B CA 1
ATOM 1547 C C . LEU B 1 11 ? -9.43 21.984 17.797 1 97.44 11 LEU B C 1
ATOM 1549 O O . LEU B 1 11 ? -9.055 21.078 18.547 1 97.44 11 LEU B O 1
ATOM 1553 N N . SER B 1 12 ? -10.656 22.328 17.625 1 98.06 12 SER B N 1
ATOM 1554 C CA . SER B 1 12 ? -11.711 21.578 18.297 1 98.06 12 SER B CA 1
ATOM 1555 C C . SER B 1 12 ? -11.742 20.125 17.828 1 98.06 12 SER B C 1
ATOM 1557 O O . SER B 1 12 ? -11.867 19.203 18.656 1 98.06 12 SER B O 1
ATOM 1559 N N . THR B 1 13 ? -11.648 19.922 16.516 1 98 13 THR B N 1
ATOM 1560 C CA . THR B 1 13 ? -11.633 18.578 15.953 1 98 13 THR B CA 1
ATOM 1561 C C . THR B 1 13 ? -10.484 17.75 16.531 1 98 13 THR B C 1
ATOM 1563 O O . THR B 1 13 ? -10.672 16.609 16.922 1 98 13 THR B O 1
ATOM 1566 N N . LEU B 1 14 ? -9.328 18.375 16.625 1 97.81 14 LEU B N 1
ATOM 1567 C CA . LEU B 1 14 ? -8.148 17.688 17.156 1 97.81 14 LEU B CA 1
ATOM 1568 C C . LEU B 1 14 ? -8.344 17.344 18.625 1 97.81 14 LEU B C 1
ATOM 1570 O O . LEU B 1 14 ? -7.953 16.266 19.078 1 97.81 14 LEU B O 1
ATOM 1574 N N . ARG B 1 15 ? -8.938 18.234 19.328 1 97.56 15 ARG B N 1
ATOM 1575 C CA . ARG B 1 15 ? -9.211 17.984 20.734 1 97.56 15 ARG B CA 1
ATOM 1576 C C . ARG B 1 15 ? -10.148 16.797 20.922 1 97.56 15 ARG B C 1
ATOM 1578 O O . ARG B 1 15 ? -9.914 15.93 21.766 1 97.56 15 ARG B O 1
ATOM 1585 N N . LEU B 1 16 ? -11.172 16.781 20.141 1 97.69 16 LEU B N 1
ATOM 1586 C CA . LEU B 1 16 ? -12.141 15.695 20.234 1 97.69 16 LEU B CA 1
ATOM 1587 C C . LEU B 1 16 ? -11.508 14.367 19.844 1 97.69 16 LEU B C 1
ATOM 1589 O O . LEU B 1 16 ? -11.766 13.336 20.469 1 97.69 16 LEU B O 1
ATOM 1593 N N . LEU B 1 17 ? -10.625 14.383 18.844 1 97.88 17 LEU B N 1
ATOM 1594 C CA . LEU B 1 17 ? -9.969 13.18 18.344 1 97.88 17 LEU B CA 1
ATOM 1595 C C . LEU B 1 17 ? -8.984 12.625 19.359 1 97.88 17 LEU B C 1
ATOM 1597 O O . LEU B 1 17 ? -8.562 11.469 19.25 1 97.88 17 LEU B O 1
ATOM 1601 N N . GLN B 1 18 ? -8.625 13.406 20.297 1 97.19 18 GLN B N 1
ATOM 1602 C CA . GLN B 1 18 ? -7.723 12.93 21.344 1 97.19 18 GLN B CA 1
ATOM 1603 C C . GLN B 1 18 ? -8.398 11.867 22.219 1 97.19 18 GLN B C 1
ATOM 1605 O O . GLN B 1 18 ? -7.734 10.969 22.734 1 97.19 18 GLN B O 1
ATOM 1610 N N . SER B 1 19 ? -9.719 11.953 22.203 1 94.75 19 SER B N 1
ATOM 1611 C CA . SER B 1 19 ? -10.359 11.133 23.234 1 94.75 19 SER B CA 1
ATOM 1612 C C . SER B 1 19 ? -11.32 10.125 22.625 1 94.75 19 SER B C 1
ATOM 1614 O O . SER B 1 19 ? -11.727 9.164 23.281 1 94.75 19 SER B O 1
ATOM 1616 N N . LYS B 1 20 ? -11.695 10.336 21.344 1 94.31 20 LYS B N 1
ATOM 1617 C CA . LYS B 1 20 ? -12.641 9.375 20.781 1 94.31 20 LYS B CA 1
ATOM 1618 C C . LYS B 1 20 ? -12.391 9.156 19.297 1 94.31 20 LYS B C 1
ATOM 1620 O O . LYS B 1 20 ? -11.891 10.047 18.609 1 94.31 20 LYS B O 1
ATOM 1625 N N . PRO B 1 21 ? -12.867 7.973 18.812 1 96.19 21 PRO B N 1
ATOM 1626 C CA . PRO B 1 21 ? -12.711 7.676 17.391 1 96.19 21 PRO B CA 1
ATOM 1627 C C . PRO B 1 21 ? -13.5 8.641 16.5 1 96.19 21 PRO B C 1
ATOM 1629 O O . PRO B 1 21 ? -14.555 9.141 16.906 1 96.19 21 PRO B O 1
ATOM 1632 N N . LEU B 1 22 ? -12.961 8.875 15.367 1 97.06 22 LEU B N 1
ATOM 1633 C CA . LEU B 1 22 ? -13.555 9.797 14.398 1 97.06 22 LEU B CA 1
ATOM 1634 C C . LEU B 1 22 ? -15.023 9.461 14.164 1 97.06 22 LEU B C 1
ATOM 1636 O O . LEU B 1 22 ? -15.844 10.359 13.969 1 97.06 22 LEU B O 1
ATOM 1640 N N . ASP B 1 23 ? -15.398 8.164 14.258 1 96.75 23 ASP B N 1
ATOM 1641 C CA . ASP B 1 23 ? -16.766 7.719 14.023 1 96.75 23 ASP B CA 1
ATOM 1642 C C . ASP B 1 23 ? -17.734 8.32 15.047 1 96.75 23 ASP B C 1
ATOM 1644 O O . ASP B 1 23 ? -18.938 8.422 14.797 1 96.75 23 ASP B O 1
ATOM 1648 N N . ASN B 1 24 ? -17.203 8.688 16.094 1 96.62 24 ASN B N 1
ATOM 1649 C CA . ASN B 1 24 ? -18.031 9.164 17.203 1 96.62 24 ASN B CA 1
ATOM 1650 C C . ASN B 1 24 ? -18.031 10.688 17.281 1 96.62 24 ASN B C 1
ATOM 1652 O O . ASN B 1 24 ? -18.5 11.258 18.281 1 96.62 24 ASN B O 1
ATOM 1656 N N . ILE B 1 25 ? -17.469 11.336 16.375 1 97.06 25 ILE B N 1
ATOM 1657 C CA . ILE B 1 25 ? -17.438 12.789 16.375 1 97.06 25 ILE B CA 1
ATOM 1658 C C . ILE B 1 25 ? -18.406 13.328 15.32 1 97.06 25 ILE B C 1
ATOM 1660 O O . ILE B 1 25 ? -18.312 12.977 14.141 1 97.06 25 ILE B O 1
ATOM 1664 N N . LYS B 1 26 ? -19.344 14.148 15.742 1 96.38 26 LYS B N 1
ATOM 1665 C CA . LYS B 1 26 ? -20.312 14.805 14.867 1 96.38 26 LYS B CA 1
ATOM 1666 C C . LYS B 1 26 ? -20 16.297 14.719 1 96.38 26 LYS B C 1
ATOM 1668 O O . LYS B 1 26 ? -19.375 16.891 15.602 1 96.38 26 LYS B O 1
ATOM 1673 N N . VAL B 1 27 ? -20.484 16.812 13.633 1 97.44 27 VAL B N 1
ATOM 1674 C CA . VAL B 1 27 ? -20.344 18.25 13.422 1 97.44 27 VAL B CA 1
ATOM 1675 C C . VAL B 1 27 ? -20.922 19.016 14.609 1 97.44 27 VAL B C 1
ATOM 1677 O O . VAL B 1 27 ? -20.359 20.016 15.055 1 97.44 27 VAL B O 1
ATOM 1680 N N . LYS B 1 28 ? -21.969 18.516 15.102 1 97.38 28 LYS B N 1
ATOM 1681 C CA . LYS B 1 28 ? -22.641 19.141 16.25 1 97.38 28 LYS B CA 1
ATOM 1682 C C . LYS B 1 28 ? -21.688 19.25 17.438 1 97.38 28 LYS B C 1
ATOM 1684 O O . LYS B 1 28 ? -21.75 20.219 18.203 1 97.38 28 LYS B O 1
ATOM 1689 N N . ASP B 1 29 ? -20.875 18.234 17.656 1 97.56 29 ASP B N 1
ATOM 1690 C CA . ASP B 1 29 ? -19.906 18.25 18.766 1 97.56 29 ASP B CA 1
ATOM 1691 C C . ASP B 1 29 ? -18.953 19.422 18.625 1 97.56 29 ASP B C 1
ATOM 1693 O O . ASP B 1 29 ? -18.625 20.078 19.625 1 97.56 29 ASP B O 1
ATOM 1697 N N . ILE B 1 30 ? -18.547 19.719 17.422 1 97.31 30 ILE B N 1
ATOM 1698 C CA . ILE B 1 30 ? -17.594 20.797 17.156 1 97.31 30 ILE B CA 1
ATOM 1699 C C . ILE B 1 30 ? -18.281 22.141 17.359 1 97.31 30 ILE B C 1
ATOM 1701 O O . ILE B 1 30 ? -17.766 23.016 18.047 1 97.31 30 ILE B O 1
ATOM 1705 N N . ILE B 1 31 ? -19.453 22.266 16.812 1 96.69 31 ILE B N 1
ATOM 1706 C CA . ILE B 1 31 ? -20.234 23.484 16.906 1 96.69 31 ILE B CA 1
ATOM 1707 C C . ILE B 1 31 ? -20.5 23.828 18.359 1 96.69 31 ILE B C 1
ATOM 1709 O O . ILE B 1 31 ? -20.344 24.984 18.766 1 96.69 31 ILE B O 1
ATOM 1713 N N . ASP B 1 32 ? -20.828 22.859 19.141 1 97.12 32 ASP B N 1
ATOM 1714 C CA . ASP B 1 32 ? -21.125 23.062 20.562 1 97.12 32 ASP B CA 1
ATOM 1715 C C . ASP B 1 32 ? -19.859 23.422 21.328 1 97.12 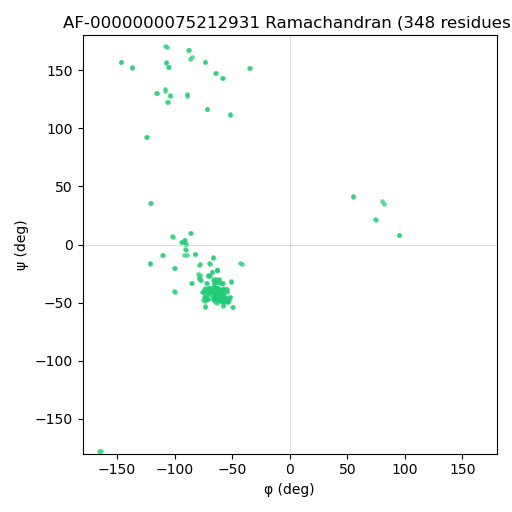32 ASP B C 1
ATOM 1717 O O . ASP B 1 32 ? -19.906 24.219 22.266 1 97.12 32 ASP B O 1
ATOM 1721 N N . ASP B 1 33 ? -18.828 22.828 20.953 1 95.69 33 ASP B N 1
ATOM 1722 C CA . ASP B 1 33 ? -17.562 23.031 21.641 1 95.69 33 ASP B CA 1
ATOM 1723 C C . ASP B 1 33 ? -17.062 24.469 21.5 1 95.69 33 ASP B C 1
ATOM 1725 O O . ASP B 1 33 ? -16.562 25.047 22.453 1 95.69 33 ASP B O 1
ATOM 1729 N N . ILE B 1 34 ? -17.25 25.047 20.312 1 95.88 34 ILE B N 1
ATOM 1730 C CA . ILE B 1 34 ? -16.625 26.359 20.094 1 95.88 34 ILE B CA 1
ATOM 1731 C C . ILE B 1 34 ? -17.703 27.438 20.016 1 95.88 34 ILE B C 1
ATOM 1733 O O . ILE B 1 34 ? -17.391 28.625 19.969 1 95.88 34 ILE B O 1
ATOM 1737 N N . GLY B 1 35 ? -18.969 27.047 19.969 1 95.81 35 GLY B N 1
ATOM 1738 C CA . GLY B 1 35 ? -20.062 28 20.078 1 95.81 35 GLY B CA 1
ATOM 1739 C C . GLY B 1 35 ? -20.375 28.703 18.781 1 95.81 35 GLY B C 1
ATOM 1740 O O . GLY B 1 35 ? -20.688 29.906 18.781 1 95.81 35 GLY B O 1
ATOM 1741 N N . ILE B 1 36 ? -20.25 28.047 17.672 1 95.56 36 ILE B N 1
ATOM 1742 C CA . ILE B 1 36 ? -20.594 28.625 16.375 1 95.56 36 ILE B CA 1
ATOM 1743 C C . ILE B 1 36 ? -21.891 28.016 15.867 1 95.56 36 ILE B C 1
ATOM 1745 O O . ILE B 1 36 ? -22.375 27.031 16.422 1 95.56 36 ILE B O 1
ATOM 1749 N N . SER B 1 37 ? -22.391 28.625 14.797 1 95.06 37 SER B N 1
ATOM 1750 C CA . SER B 1 37 ? -23.625 28.109 14.188 1 95.06 37 SER B CA 1
ATOM 1751 C C . SER B 1 37 ? -23.312 27.016 13.18 1 95.06 37 SER B C 1
ATOM 1753 O O . SER B 1 37 ? -22.188 26.922 12.68 1 95.06 37 SER B O 1
ATOM 1755 N N . ARG B 1 38 ? -24.359 26.219 12.914 1 96 38 ARG B N 1
ATOM 1756 C CA . ARG B 1 38 ? -24.25 25.203 11.875 1 96 38 ARG B CA 1
ATOM 1757 C C . ARG B 1 38 ? -23.906 25.828 10.531 1 96 38 ARG B C 1
ATOM 1759 O O . ARG B 1 38 ? -23.047 25.312 9.797 1 96 38 ARG B O 1
ATOM 1766 N N . ASN B 1 39 ? -24.516 26.922 10.219 1 96.25 39 ASN B N 1
ATOM 1767 C CA . ASN B 1 39 ? -24.281 27.609 8.953 1 96.25 39 ASN B CA 1
ATOM 1768 C C . ASN B 1 39 ? -22.828 28.078 8.836 1 96.25 39 ASN B C 1
ATOM 1770 O O . ASN B 1 39 ? -22.25 28.031 7.754 1 96.25 39 ASN B O 1
ATOM 1774 N N . THR B 1 40 ? -22.312 28.5 9.93 1 95.88 40 THR B N 1
ATOM 1775 C CA . THR B 1 40 ? -20.922 28.953 9.953 1 95.88 40 THR B CA 1
ATOM 1776 C C . THR B 1 40 ? -19.969 27.797 9.68 1 95.88 40 THR B C 1
ATOM 1778 O O . THR B 1 40 ? -19.016 27.938 8.922 1 95.88 40 THR B O 1
ATOM 1781 N N . PHE B 1 41 ? -20.219 26.609 10.297 1 97.75 41 PHE B N 1
ATOM 1782 C CA . PHE B 1 41 ? -19.375 25.453 10.039 1 97.75 41 PHE B CA 1
ATOM 1783 C C . PHE B 1 41 ? -19.359 25.109 8.555 1 97.75 41 PHE B C 1
ATOM 1785 O O . PHE B 1 41 ? -18.297 24.938 7.961 1 97.75 41 PHE B O 1
ATOM 1792 N N . TYR B 1 42 ? -20.531 25.109 7.949 1 96.56 42 TYR B N 1
ATOM 1793 C CA . TYR B 1 42 ? -20.688 24.625 6.582 1 96.56 42 TYR B CA 1
ATOM 1794 C C . TYR B 1 42 ? -20.219 25.672 5.578 1 96.56 42 TYR B C 1
ATOM 1796 O O . TYR B 1 42 ? -20.016 25.359 4.402 1 96.56 42 TYR B O 1
ATOM 1804 N N . TYR B 1 43 ? -20.125 26.859 6.051 1 96.31 43 TYR B N 1
ATOM 1805 C CA . TYR B 1 43 ? -19.484 27.891 5.242 1 96.31 43 TYR B CA 1
ATOM 1806 C C . TYR B 1 43 ? -18.016 27.531 4.984 1 96.31 43 TYR B C 1
ATOM 1808 O O . TYR B 1 43 ? -17.484 27.812 3.912 1 96.31 43 TYR B O 1
ATOM 1816 N N . HIS B 1 44 ? -17.438 26.891 5.914 1 97 44 HIS B N 1
ATOM 1817 C CA . HIS B 1 44 ? -16 26.609 5.852 1 97 44 HIS B CA 1
ATOM 1818 C C . HIS B 1 44 ? -15.734 25.188 5.375 1 97 44 HIS B C 1
ATOM 1820 O O . HIS B 1 44 ? -14.781 24.953 4.633 1 97 44 HIS B O 1
ATOM 1826 N N . TYR B 1 45 ? -16.547 24.25 5.875 1 97.69 45 TYR B N 1
ATOM 1827 C CA . TYR B 1 45 ? -16.312 22.844 5.57 1 97.69 45 TYR B CA 1
ATOM 1828 C C . TYR B 1 45 ? -17.609 22.125 5.242 1 97.69 45 TYR B C 1
ATOM 1830 O O . TYR B 1 45 ? -18.656 22.453 5.789 1 97.69 45 TYR B O 1
ATOM 1838 N N . HIS B 1 46 ? -17.453 21.047 4.398 1 96.94 46 HIS B N 1
ATOM 1839 C CA . HIS B 1 46 ? -18.609 20.281 3.996 1 96.94 46 HIS B CA 1
ATOM 1840 C C . HIS B 1 46 ? -18.953 19.203 5.031 1 96.94 46 HIS B C 1
ATOM 1842 O O . HIS B 1 46 ? -20.109 18.812 5.168 1 96.94 46 HIS B O 1
ATOM 1848 N N . ASP B 1 47 ? -18 18.672 5.672 1 95.81 47 ASP B N 1
ATOM 1849 C CA . ASP B 1 47 ? -18.125 17.641 6.699 1 95.81 47 ASP B CA 1
ATOM 1850 C C . ASP B 1 47 ? -16.828 17.5 7.496 1 95.81 47 ASP B C 1
ATOM 1852 O O . ASP B 1 47 ? -15.898 18.297 7.32 1 95.81 47 ASP B O 1
ATOM 1856 N N . ILE B 1 48 ? -16.766 16.625 8.383 1 95.38 48 ILE B N 1
ATOM 1857 C CA . ILE B 1 48 ? -15.617 16.438 9.258 1 95.38 48 ILE B CA 1
ATOM 1858 C C . ILE B 1 48 ? -14.422 15.961 8.445 1 95.38 48 ILE B C 1
ATOM 1860 O O . ILE B 1 48 ? -13.273 16.297 8.758 1 95.38 48 ILE B O 1
ATOM 1864 N N . TYR B 1 49 ? -14.688 15.25 7.41 1 93.88 49 TYR B N 1
ATOM 1865 C CA . TYR B 1 49 ? -13.617 14.766 6.543 1 93.88 49 TYR B CA 1
ATOM 1866 C C . TYR B 1 49 ? -12.891 15.93 5.879 1 93.88 49 TYR B C 1
ATOM 1868 O O . TYR B 1 49 ? -11.664 15.898 5.746 1 93.88 49 TYR B O 1
ATOM 1876 N N . ASP B 1 50 ? -13.648 16.812 5.531 1 95.88 50 ASP B N 1
ATOM 1877 C CA . ASP B 1 50 ? -13.062 18.016 4.934 1 95.88 50 ASP B CA 1
ATOM 1878 C C . ASP B 1 50 ? -12.148 18.734 5.922 1 95.88 50 ASP B C 1
ATOM 1880 O O . ASP B 1 50 ? -11.102 19.266 5.531 1 95.88 50 ASP B O 1
ATOM 1884 N N . VAL B 1 51 ? -12.539 18.812 7.145 1 97.44 51 VAL B N 1
ATOM 1885 C CA . VAL B 1 51 ? -11.711 19.406 8.195 1 97.44 51 VAL B CA 1
ATOM 1886 C C . VAL B 1 51 ? -10.398 18.625 8.305 1 97.44 51 VAL B C 1
ATOM 1888 O O . VAL B 1 51 ? -9.32 19.234 8.344 1 97.44 51 VAL B O 1
ATOM 1891 N N . LEU B 1 52 ? -10.445 17.312 8.305 1 97 52 LEU B N 1
ATOM 1892 C CA . LEU B 1 52 ? -9.273 16.469 8.461 1 97 52 LEU B CA 1
ATOM 1893 C C . LEU B 1 52 ? -8.305 16.641 7.297 1 97 52 LEU B C 1
ATOM 1895 O O . LEU B 1 52 ? -7.09 16.719 7.5 1 97 52 LEU B O 1
ATOM 1899 N N . LYS B 1 53 ? -8.891 16.703 6.117 1 96.25 53 LYS B N 1
ATOM 1900 C CA . LYS B 1 53 ? -8.047 16.922 4.949 1 96.25 53 LYS B CA 1
ATOM 1901 C C . LYS B 1 53 ? -7.258 18.219 5.082 1 96.25 53 LYS B C 1
ATOM 1903 O O . LYS B 1 53 ? -6.066 18.266 4.762 1 96.25 53 LYS B O 1
ATOM 1908 N N . ASP B 1 54 ? -7.949 19.188 5.562 1 96.25 54 ASP B N 1
ATOM 1909 C CA . ASP B 1 54 ? -7.312 20.484 5.762 1 96.25 54 ASP B CA 1
ATOM 1910 C C . ASP B 1 54 ? -6.207 20.406 6.809 1 96.25 54 ASP B C 1
ATOM 1912 O O . ASP B 1 54 ? -5.121 20.953 6.625 1 96.25 54 ASP B O 1
ATOM 1916 N N . ILE B 1 55 ? -6.426 19.734 7.867 1 96.38 55 ILE B N 1
ATOM 1917 C CA . ILE B 1 55 ? -5.441 19.531 8.922 1 96.38 55 ILE B CA 1
ATOM 1918 C C . ILE B 1 55 ? -4.234 18.781 8.367 1 96.38 55 ILE B C 1
ATOM 1920 O O . ILE B 1 55 ? -3.088 19.172 8.617 1 96.38 55 ILE B O 1
ATOM 1924 N N . PHE B 1 56 ? -4.465 17.75 7.613 1 94.69 56 PHE B N 1
ATOM 1925 C CA . PHE B 1 56 ? -3.387 16.953 7.035 1 94.69 56 PHE B CA 1
ATOM 1926 C C . PHE B 1 56 ? -2.572 17.781 6.047 1 94.69 56 PHE B C 1
ATOM 1928 O O . PHE B 1 56 ? -1.343 17.703 6.027 1 94.69 56 PHE B O 1
ATOM 1935 N N . ASP B 1 57 ? -3.316 18.516 5.234 1 94.25 57 ASP B N 1
ATOM 1936 C CA . ASP B 1 57 ? -2.617 19.344 4.258 1 94.25 57 ASP B CA 1
ATOM 1937 C C . ASP B 1 57 ? -1.676 20.328 4.949 1 94.25 57 ASP B C 1
ATOM 1939 O O . ASP B 1 57 ? -0.536 20.5 4.516 1 94.25 57 ASP B O 1
ATOM 1943 N N . GLU B 1 58 ? -2.133 20.906 5.938 1 94.06 58 GLU B N 1
ATOM 1944 C CA . GLU B 1 58 ? -1.304 21.844 6.691 1 94.06 58 GLU B CA 1
ATOM 1945 C C . GLU B 1 58 ? -0.119 21.141 7.34 1 94.06 58 GLU B C 1
ATOM 1947 O O . GLU B 1 58 ? 0.996 21.672 7.352 1 94.06 58 GLU B O 1
ATOM 1952 N N . THR B 1 59 ? -0.347 19.984 7.91 1 93.06 59 THR B N 1
ATOM 1953 C CA . THR B 1 59 ? 0.713 19.188 8.531 1 93.06 59 THR B CA 1
ATOM 1954 C C . THR B 1 59 ? 1.773 18.812 7.5 1 93.06 59 THR B C 1
ATOM 1956 O O . THR B 1 59 ? 2.973 18.922 7.766 1 93.06 59 THR B O 1
ATOM 1959 N N . MET B 1 60 ? 1.334 18.375 6.332 1 90.38 60 MET B N 1
ATOM 1960 C CA . MET B 1 60 ? 2.262 17.984 5.273 1 90.38 60 MET B CA 1
ATOM 1961 C C . MET B 1 60 ? 3.098 19.172 4.82 1 90.38 60 MET B C 1
ATOM 1963 O O . MET B 1 60 ? 4.293 19.031 4.547 1 90.38 60 MET B O 1
ATOM 1967 N N . LEU B 1 61 ? 2.422 20.312 4.723 1 88.69 61 LEU B N 1
ATOM 1968 C CA . LEU B 1 61 ? 3.148 21.516 4.359 1 88.69 61 LEU B CA 1
ATOM 1969 C C . LEU B 1 61 ? 4.234 21.828 5.383 1 88.69 61 LEU B C 1
ATOM 1971 O O . LEU B 1 61 ? 5.348 22.219 5.016 1 88.69 61 LEU B O 1
ATOM 1975 N N . GLU B 1 62 ? 3.916 21.656 6.582 1 89.06 62 GLU B N 1
ATOM 1976 C CA . GLU B 1 62 ? 4.883 21.906 7.648 1 89.06 62 GLU B CA 1
ATOM 1977 C C . GLU B 1 62 ? 6.039 20.906 7.586 1 89.06 62 GLU B C 1
ATOM 1979 O O . GLU B 1 62 ? 7.195 21.281 7.809 1 89.06 62 GLU B O 1
ATOM 1984 N N . ILE B 1 63 ? 5.73 19.688 7.324 1 87.44 63 ILE B N 1
ATOM 1985 C CA . ILE B 1 63 ? 6.711 18.609 7.273 1 87.44 63 ILE B CA 1
ATOM 1986 C C . ILE B 1 63 ? 7.676 18.828 6.113 1 87.44 63 ILE B C 1
ATOM 1988 O O . ILE B 1 63 ? 8.875 18.562 6.227 1 87.44 63 ILE B O 1
ATOM 1992 N N . THR B 1 64 ? 7.223 19.391 5.004 1 84.38 64 THR B N 1
ATOM 1993 C CA . THR B 1 64 ? 8.039 19.484 3.799 1 84.38 64 THR B CA 1
ATOM 1994 C C . THR B 1 64 ? 8.648 20.875 3.662 1 84.38 64 THR B C 1
ATOM 1996 O O . THR B 1 64 ? 9.477 21.109 2.779 1 84.38 64 THR B O 1
ATOM 1999 N N . LYS B 1 65 ? 8.18 21.938 4.281 1 77.94 65 LYS B N 1
ATOM 2000 C CA . LYS B 1 65 ? 8.664 23.312 4.176 1 77.94 65 LYS B CA 1
ATOM 2001 C C . LYS B 1 65 ? 10.18 23.375 4.371 1 77.94 65 LYS B C 1
ATOM 2003 O O . LYS B 1 65 ? 10.867 24.125 3.67 1 77.94 65 LYS B O 1
ATOM 2008 N N . ASN B 1 66 ? 10.75 22.844 5.445 1 64.69 66 ASN B N 1
ATOM 2009 C CA . ASN B 1 66 ? 12.18 23.031 5.699 1 64.69 66 ASN B CA 1
ATOM 2010 C C . ASN B 1 66 ? 13.008 21.906 5.078 1 64.69 66 ASN B C 1
ATOM 2012 O O . ASN B 1 66 ? 14.172 21.734 5.422 1 64.69 66 ASN B O 1
ATOM 2016 N N . SER B 1 67 ? 12.25 21.109 4.414 1 60.22 67 SER B N 1
ATOM 2017 C CA . SER B 1 67 ? 13.062 20.094 3.736 1 60.22 67 SER B CA 1
ATOM 2018 C C . SER B 1 67 ? 13.828 20.703 2.562 1 60.22 67 SER B C 1
ATOM 2020 O O . SER B 1 67 ? 13.312 21.578 1.869 1 60.22 67 SER B O 1
ATOM 2022 N N . ASP B 1 68 ? 15.102 20.688 2.654 1 57.66 68 ASP B N 1
ATOM 2023 C CA . ASP B 1 68 ? 16 21.156 1.613 1 57.66 68 ASP B CA 1
ATOM 2024 C C . ASP B 1 68 ? 15.445 20.875 0.222 1 57.66 68 ASP B C 1
ATOM 2026 O O . ASP B 1 68 ? 14.555 20.047 0.064 1 57.66 68 ASP B O 1
ATOM 2030 N N . GLU B 1 69 ? 15.859 21.75 -0.715 1 59.09 69 GLU B N 1
ATOM 2031 C CA . GLU B 1 69 ? 15.562 21.719 -2.145 1 59.09 69 GLU B CA 1
ATOM 2032 C C . GLU B 1 69 ? 15.656 20.297 -2.689 1 59.09 69 GLU B C 1
ATOM 2034 O O . GLU B 1 69 ? 15.125 20 -3.764 1 59.09 69 GLU B O 1
ATOM 2039 N N . ASN B 1 70 ? 16.312 19.406 -1.904 1 64.38 70 ASN B N 1
ATOM 2040 C CA . ASN B 1 70 ? 16.516 18.062 -2.469 1 64.38 70 ASN B CA 1
ATOM 2041 C C . ASN B 1 70 ? 15.562 17.047 -1.852 1 64.38 70 ASN B C 1
ATOM 2043 O O . ASN B 1 70 ? 15.266 17.109 -0.656 1 64.38 70 ASN B O 1
ATOM 2047 N N . PHE B 1 71 ? 14.969 16.422 -2.832 1 73.06 71 PHE B N 1
ATOM 2048 C CA . PHE B 1 71 ? 14.109 15.328 -2.383 1 73.06 71 PHE B CA 1
ATOM 2049 C C . PHE B 1 71 ? 14.867 14.383 -1.455 1 73.06 71 PHE B C 1
ATOM 2051 O O . PHE B 1 71 ? 15.906 13.836 -1.831 1 73.06 71 PHE B O 1
ATOM 2058 N N . ASP B 1 72 ? 14.469 14.398 -0.217 1 79.19 72 ASP B N 1
ATOM 2059 C CA . ASP B 1 72 ? 14.969 13.484 0.806 1 79.19 72 ASP B CA 1
ATOM 2060 C C . ASP B 1 72 ? 13.812 12.727 1.464 1 79.19 72 ASP B C 1
ATOM 2062 O O . ASP B 1 72 ? 13.242 13.188 2.451 1 79.19 72 ASP B O 1
ATOM 2066 N N . TRP B 1 73 ? 13.57 11.578 0.864 1 78 73 TRP B N 1
ATOM 2067 C CA . TRP B 1 73 ? 12.43 10.797 1.331 1 78 73 TRP B CA 1
ATOM 2068 C C . TRP B 1 73 ? 12.625 10.367 2.781 1 78 73 TRP B C 1
ATOM 2070 O O . TRP B 1 73 ? 11.648 10.234 3.529 1 78 73 TRP B O 1
ATOM 2080 N N . GLU B 1 74 ? 13.844 10.148 3.141 1 80.38 74 GLU B N 1
ATOM 2081 C CA . GLU B 1 74 ? 14.117 9.75 4.52 1 80.38 74 GLU B CA 1
ATOM 2082 C C . GLU B 1 74 ? 13.711 10.844 5.5 1 80.38 74 GLU B C 1
ATOM 2084 O O . GLU B 1 74 ? 13.117 10.562 6.547 1 80.38 74 GLU B O 1
ATOM 2089 N N . ALA B 1 75 ? 14.078 12.062 5.09 1 83.75 75 ALA B N 1
ATOM 2090 C CA . ALA B 1 75 ? 13.719 13.195 5.941 1 83.75 75 ALA B CA 1
ATOM 2091 C C . ALA B 1 75 ? 12.203 13.336 6.055 1 83.75 75 ALA B C 1
ATOM 2093 O O . ALA B 1 75 ? 11.688 13.641 7.129 1 83.75 75 ALA B O 1
ATOM 2094 N N . VAL B 1 76 ? 11.547 13.078 4.961 1 85.12 76 VAL B N 1
ATOM 2095 C CA . VAL B 1 76 ? 10.086 13.172 4.949 1 85.12 76 VAL B CA 1
ATOM 2096 C C . VAL B 1 76 ? 9.492 12.102 5.855 1 85.12 76 VAL B C 1
ATOM 2098 O O . VAL B 1 76 ? 8.641 12.391 6.691 1 85.12 76 VAL B O 1
ATOM 2101 N N . PHE B 1 77 ? 9.938 10.922 5.738 1 87.94 77 PHE B N 1
ATOM 2102 C CA . PHE B 1 77 ? 9.461 9.82 6.555 1 87.94 77 PHE B CA 1
ATOM 2103 C C . PHE B 1 77 ? 9.695 10.094 8.039 1 87.94 77 PHE B C 1
ATOM 2105 O O . PHE B 1 77 ? 8.828 9.828 8.867 1 87.94 77 PHE B O 1
ATOM 2112 N N . LYS B 1 78 ? 10.852 10.539 8.305 1 89.69 78 LYS B N 1
ATOM 2113 C CA . LYS B 1 78 ? 11.203 10.852 9.688 1 89.69 78 LYS B CA 1
ATOM 2114 C C . LYS B 1 78 ? 10.25 11.875 10.281 1 89.69 78 LYS B C 1
ATOM 2116 O O . LYS B 1 78 ? 9.719 11.68 11.375 1 89.69 78 LYS B O 1
ATOM 2121 N N . LYS B 1 79 ? 10.031 12.914 9.602 1 91 79 LYS B N 1
ATOM 2122 C CA . LYS B 1 79 ? 9.164 13.984 10.086 1 91 79 LYS B CA 1
ATOM 2123 C C . LYS B 1 79 ? 7.719 13.5 10.211 1 91 79 LYS B C 1
ATOM 2125 O O . LYS B 1 79 ? 7.02 13.867 11.156 1 91 79 LYS B O 1
ATOM 2130 N N . MET B 1 80 ? 7.273 12.672 9.266 1 93 80 MET B N 1
ATOM 2131 C CA . MET B 1 80 ? 5.938 12.086 9.336 1 93 80 MET B CA 1
ATOM 2132 C C . MET B 1 80 ? 5.777 11.242 10.594 1 93 80 MET B C 1
ATOM 2134 O O . MET B 1 80 ? 4.773 11.352 11.297 1 93 80 MET B O 1
ATOM 2138 N N . SER B 1 81 ? 6.762 10.406 10.844 1 93.81 81 SER B N 1
ATOM 2139 C CA . SER B 1 81 ? 6.699 9.508 11.992 1 93.81 81 SER B CA 1
ATOM 2140 C C . SER B 1 81 ? 6.738 10.273 13.305 1 93.81 81 SER B C 1
ATOM 2142 O O . SER B 1 81 ? 6.031 9.93 14.258 1 93.81 81 SER B O 1
ATOM 2144 N N . GLU B 1 82 ? 7.535 11.289 13.336 1 94.25 82 GLU B N 1
ATOM 2145 C CA . GLU B 1 82 ? 7.613 12.117 14.539 1 94.25 82 GLU B CA 1
ATOM 2146 C C . GLU B 1 82 ? 6.289 12.82 14.812 1 94.25 82 GLU B C 1
ATOM 2148 O O . GLU B 1 82 ? 5.828 12.867 15.953 1 94.25 82 GLU B O 1
ATOM 2153 N N . ASN B 1 83 ? 5.789 13.344 13.781 1 94.5 83 ASN B N 1
ATOM 2154 C CA . ASN B 1 83 ? 4.504 14.023 13.922 1 94.5 83 ASN B CA 1
ATOM 2155 C C . ASN B 1 83 ? 3.404 13.062 14.359 1 94.5 83 ASN B C 1
ATOM 2157 O O . ASN B 1 83 ? 2.584 13.391 15.211 1 94.5 83 ASN B O 1
ATOM 2161 N N . ALA B 1 84 ? 3.363 11.906 13.781 1 95.5 84 ALA B N 1
ATOM 2162 C CA . ALA B 1 84 ? 2.367 10.898 14.117 1 95.5 84 ALA B CA 1
ATOM 2163 C C . ALA B 1 84 ? 2.506 10.461 15.578 1 95.5 84 ALA B C 1
ATOM 2165 O O . ALA B 1 84 ? 1.507 10.32 16.281 1 95.5 84 ALA B O 1
ATOM 2166 N N . LEU B 1 85 ? 3.742 10.289 15.953 1 95.38 85 LEU B N 1
ATOM 2167 C CA . LEU B 1 85 ? 3.973 9.859 17.328 1 95.38 85 LEU B CA 1
ATOM 2168 C C . LEU B 1 85 ? 3.523 10.93 18.312 1 95.38 85 LEU B C 1
ATOM 2170 O O . LEU B 1 85 ? 2.941 10.625 19.359 1 95.38 85 LEU B O 1
ATOM 2174 N N . ALA B 1 86 ? 3.773 12.18 18.016 1 94.75 86 ALA B N 1
ATOM 2175 C CA . ALA B 1 86 ? 3.373 13.305 18.859 1 94.75 86 ALA B CA 1
ATOM 2176 C C . ALA B 1 86 ? 1.854 13.406 18.969 1 94.75 86 ALA B C 1
ATOM 2178 O O . ALA B 1 86 ? 1.323 13.969 19.922 1 94.75 86 ALA B O 1
ATOM 2179 N N . LYS B 1 87 ? 1.153 12.859 18.047 1 96.44 87 LYS B N 1
ATOM 2180 C CA . LYS B 1 87 ? -0.305 12.883 17.984 1 96.44 87 LYS B CA 1
ATOM 2181 C C . LYS B 1 87 ? -0.883 11.477 17.984 1 96.44 87 LYS B C 1
ATOM 2183 O O . LYS B 1 87 ? -1.854 11.195 17.281 1 96.44 87 LYS B O 1
ATOM 2188 N N . LYS B 1 88 ? -0.263 10.625 18.688 1 96.62 88 LYS B N 1
ATOM 2189 C CA . LYS B 1 88 ? -0.525 9.195 18.625 1 96.62 88 LYS B CA 1
ATOM 2190 C C . LYS B 1 88 ? -2.01 8.898 18.828 1 96.62 88 LYS B C 1
ATOM 2192 O O . LYS B 1 88 ? -2.604 8.141 18.062 1 96.62 88 LYS B O 1
ATOM 2197 N N . SER B 1 89 ? -2.617 9.469 19.828 1 97.19 89 SER B N 1
ATOM 2198 C CA . SER B 1 89 ? -4.023 9.203 20.125 1 97.19 89 SER B CA 1
ATOM 2199 C C . SER B 1 89 ? -4.922 9.656 18.969 1 97.19 89 SER B C 1
ATOM 2201 O O . SER B 1 89 ? -5.863 8.953 18.609 1 97.19 89 SER B O 1
ATOM 2203 N N . ILE B 1 90 ? -4.617 10.781 18.438 1 97.88 90 ILE B N 1
ATOM 2204 C CA . ILE B 1 90 ? -5.395 11.344 17.328 1 97.88 90 ILE B CA 1
ATOM 2205 C C . ILE B 1 90 ? -5.297 10.43 16.109 1 97.88 90 ILE B C 1
ATOM 2207 O O . ILE B 1 90 ? -6.316 10.047 15.539 1 97.88 90 ILE B O 1
ATOM 2211 N N . ILE B 1 91 ? -4.07 10.07 15.766 1 97.44 91 ILE B N 1
ATOM 2212 C CA . ILE B 1 91 ? -3.814 9.234 14.602 1 97.44 91 ILE B CA 1
ATOM 2213 C C . ILE B 1 91 ? -4.516 7.883 14.766 1 97.44 91 ILE B C 1
ATOM 2215 O O . ILE B 1 91 ? -5.18 7.402 13.852 1 97.44 91 ILE B O 1
ATOM 2219 N N . THR B 1 92 ? -4.41 7.363 15.945 1 96.62 92 THR B N 1
ATOM 2220 C CA . THR B 1 92 ? -5.035 6.082 16.25 1 96.62 92 THR B CA 1
ATOM 2221 C C . THR B 1 92 ? -6.551 6.176 16.109 1 96.62 92 THR B C 1
ATOM 2223 O O . THR B 1 92 ? -7.184 5.316 15.5 1 96.62 92 THR B O 1
ATOM 2226 N N . ASN B 1 93 ? -7.117 7.211 16.609 1 97.19 93 ASN B N 1
ATOM 2227 C CA . ASN B 1 93 ? -8.562 7.391 16.609 1 97.19 93 ASN B CA 1
ATOM 2228 C C . ASN B 1 93 ? -9.086 7.672 15.195 1 97.19 93 ASN B C 1
ATOM 2230 O O . ASN B 1 93 ? -10.234 7.355 14.883 1 97.19 93 ASN B O 1
ATOM 2234 N N . ILE B 1 94 ? -8.273 8.211 14.375 1 97.31 94 ILE B N 1
ATOM 2235 C CA . ILE B 1 94 ? -8.625 8.398 12.977 1 97.31 94 ILE B CA 1
ATOM 2236 C C . ILE B 1 94 ? -8.586 7.055 12.25 1 97.31 94 ILE B C 1
ATOM 2238 O O . ILE B 1 94 ? -9.547 6.684 11.57 1 97.31 94 ILE B O 1
ATOM 2242 N N . PHE B 1 95 ? -7.566 6.273 12.492 1 95.69 95 PHE B N 1
ATOM 2243 C CA . PHE B 1 95 ? -7.316 5.07 11.711 1 95.69 95 PHE B CA 1
ATOM 2244 C C . PHE B 1 95 ? -8.164 3.91 12.219 1 95.69 95 PHE B C 1
ATOM 2246 O O . PHE B 1 95 ? -8.289 2.887 11.539 1 95.69 95 PHE B O 1
ATOM 2253 N N . LYS B 1 96 ? -8.805 4.102 13.297 1 94.06 96 LYS B N 1
ATOM 2254 C CA . LYS B 1 96 ? -9.742 3.105 13.812 1 94.06 96 LYS B CA 1
ATOM 2255 C C . LYS B 1 96 ? -11.148 3.363 13.297 1 94.06 96 LYS B C 1
ATOM 2257 O O . LYS B 1 96 ? -12.055 2.549 13.5 1 94.06 96 LYS B O 1
ATOM 2262 N N . SER B 1 97 ? -11.312 4.359 12.625 1 95.12 97 SER B N 1
ATOM 2263 C CA . SER B 1 97 ? -12.633 4.754 12.148 1 95.12 97 SER B CA 1
ATOM 2264 C C . SER B 1 97 ? -12.961 4.105 10.805 1 95.12 97 SER B C 1
ATOM 2266 O O . SER B 1 97 ? -12.078 3.541 10.156 1 95.12 97 SER B O 1
ATOM 2268 N N . LYS B 1 98 ? -14.242 4.203 10.422 1 93.94 98 LYS B N 1
ATOM 2269 C CA . LYS B 1 98 ? -14.688 3.688 9.125 1 93.94 98 LYS B CA 1
ATOM 2270 C C . LYS B 1 98 ? -14.07 4.484 7.98 1 93.94 98 LYS B C 1
ATOM 2272 O O . LYS B 1 98 ? -14.117 4.059 6.824 1 93.94 98 LYS B O 1
ATOM 2277 N N . TYR B 1 99 ? -13.438 5.625 8.281 1 92.62 99 TYR B N 1
ATOM 2278 C CA . TYR B 1 99 ? -12.867 6.504 7.27 1 92.62 99 TYR B CA 1
ATOM 2279 C C . TYR B 1 99 ? -11.391 6.195 7.043 1 92.62 99 TYR B C 1
ATOM 2281 O O . TYR B 1 99 ? -10.727 6.863 6.246 1 92.62 99 TYR B O 1
ATOM 2289 N N . SER B 1 100 ? -10.867 5.223 7.699 1 94.5 100 SER B N 1
ATOM 2290 C CA . SER B 1 100 ? -9.445 4.914 7.695 1 94.5 100 SER B CA 1
ATOM 2291 C C . SER B 1 100 ? -8.906 4.789 6.273 1 94.5 100 SER B C 1
ATOM 2293 O O . SER B 1 100 ? -7.945 5.469 5.902 1 94.5 100 SER B O 1
ATOM 2295 N N . ASP B 1 101 ? -9.57 4.113 5.414 1 93.44 101 ASP B N 1
ATOM 2296 C CA . ASP B 1 101 ? -9.062 3.854 4.07 1 93.44 101 ASP B CA 1
ATOM 2297 C C . ASP B 1 101 ? -9.07 5.129 3.227 1 93.44 101 ASP B C 1
ATOM 2299 O O . ASP B 1 101 ? -8.148 5.371 2.449 1 93.44 101 ASP B O 1
ATOM 2303 N N . ASN B 1 102 ? -10.094 5.902 3.432 1 94.31 102 ASN B N 1
ATOM 2304 C CA . ASN B 1 102 ? -10.188 7.156 2.695 1 94.31 102 ASN B CA 1
ATOM 2305 C C . ASN B 1 102 ? -9.086 8.133 3.105 1 94.31 102 ASN B C 1
ATOM 2307 O O . ASN B 1 102 ? -8.484 8.789 2.256 1 94.31 102 ASN B O 1
ATOM 2311 N N . ILE B 1 103 ? -8.859 8.156 4.359 1 95.44 103 ILE B N 1
ATOM 2312 C CA . ILE B 1 103 ? -7.844 9.07 4.879 1 95.44 103 ILE B CA 1
ATOM 2313 C C . ILE B 1 103 ? -6.457 8.594 4.453 1 95.44 103 ILE B C 1
ATOM 2315 O O . ILE B 1 103 ? -5.625 9.398 4.023 1 95.44 103 ILE B O 1
ATOM 2319 N N . LYS B 1 104 ? -6.23 7.316 4.508 1 95.56 104 LYS B N 1
ATOM 2320 C CA . LYS B 1 104 ? -4.957 6.773 4.055 1 95.56 104 LYS B CA 1
ATOM 2321 C C . LYS B 1 104 ? -4.723 7.074 2.578 1 95.56 104 LYS B C 1
ATOM 2323 O O . LYS B 1 104 ? -3.617 7.453 2.182 1 95.56 104 LYS B O 1
ATOM 2328 N N . SER B 1 105 ? -5.762 6.918 1.827 1 95.62 105 SER B N 1
ATOM 2329 C CA . SER B 1 105 ? -5.648 7.211 0.402 1 95.62 105 SER B CA 1
ATOM 2330 C C . SER B 1 105 ? -5.34 8.688 0.163 1 95.62 105 SER B C 1
ATOM 2332 O O . SER B 1 105 ? -4.527 9.023 -0.699 1 95.62 105 SER B O 1
ATOM 2334 N N . TYR B 1 106 ? -5.984 9.5 0.902 1 95.94 106 TYR B N 1
ATOM 2335 C CA . TYR B 1 106 ? -5.75 10.938 0.776 1 95.94 106 TYR B CA 1
ATOM 2336 C C . TYR B 1 106 ? -4.309 11.281 1.122 1 95.94 106 TYR B C 1
ATOM 2338 O O . TYR B 1 106 ? -3.652 12.039 0.397 1 95.94 106 TYR B O 1
ATOM 2346 N N . ILE B 1 107 ? -3.828 10.719 2.227 1 96.06 107 ILE B N 1
ATOM 2347 C CA . ILE B 1 107 ? -2.455 10.953 2.664 1 96.06 107 ILE B CA 1
ATOM 2348 C C . ILE B 1 107 ? -1.483 10.438 1.604 1 96.06 107 ILE B C 1
ATOM 2350 O O . ILE B 1 107 ? -0.556 11.148 1.208 1 96.06 107 ILE B O 1
ATOM 2354 N N . ALA B 1 108 ? -1.708 9.258 1.145 1 96.06 108 ALA B N 1
ATOM 2355 C CA . ALA B 1 108 ? -0.827 8.641 0.153 1 96.06 108 ALA B CA 1
ATOM 2356 C C . ALA B 1 108 ? -0.741 9.5 -1.106 1 96.06 108 ALA B C 1
ATOM 2358 O O . ALA B 1 108 ? 0.348 9.719 -1.643 1 96.06 108 ALA B O 1
ATOM 2359 N N . ASN B 1 109 ? -1.851 9.945 -1.557 1 95.44 109 ASN B N 1
ATOM 2360 C CA . ASN B 1 109 ? -1.862 10.766 -2.764 1 95.44 109 ASN B CA 1
ATOM 2361 C C . ASN B 1 109 ? -1.151 12.094 -2.541 1 95.44 109 ASN B C 1
ATOM 2363 O O . ASN B 1 109 ? -0.417 12.562 -3.414 1 95.44 109 ASN B O 1
ATOM 2367 N N . SER B 1 110 ? -1.374 12.68 -1.423 1 94.19 110 SER B N 1
ATOM 2368 C CA . SER B 1 110 ? -0.699 13.93 -1.101 1 94.19 110 SER B CA 1
ATOM 2369 C C . SER B 1 110 ? 0.812 13.742 -1.025 1 94.19 110 SER B C 1
ATOM 2371 O O . SER B 1 110 ? 1.572 14.562 -1.543 1 94.19 110 SER B O 1
ATOM 2373 N N . VAL B 1 111 ? 1.218 12.688 -0.371 1 93.69 111 VAL B N 1
ATOM 2374 C CA . VAL B 1 111 ? 2.639 12.359 -0.284 1 93.69 111 VAL B CA 1
ATOM 2375 C C . VAL B 1 111 ? 3.199 12.117 -1.684 1 93.69 111 VAL B C 1
ATOM 2377 O O . VAL B 1 111 ? 4.273 12.625 -2.025 1 93.69 111 VAL B O 1
ATOM 2380 N N . GLY B 1 112 ? 2.445 11.391 -2.461 1 93.69 112 GLY B N 1
ATOM 2381 C CA . GLY B 1 112 ? 2.854 11.156 -3.836 1 93.69 112 GLY B CA 1
ATOM 2382 C C . GLY B 1 112 ? 3.07 12.43 -4.625 1 93.69 112 GLY B C 1
ATOM 2383 O O . GLY B 1 112 ? 4.066 12.562 -5.34 1 93.69 112 GLY B O 1
ATOM 2384 N N . ASP B 1 113 ? 2.15 13.352 -4.484 1 92.69 113 ASP B N 1
ATOM 2385 C CA . ASP B 1 113 ? 2.258 14.633 -5.168 1 92.69 113 ASP B CA 1
ATOM 2386 C C . ASP B 1 113 ? 3.5 15.398 -4.711 1 92.69 113 ASP B C 1
ATOM 2388 O O . ASP B 1 113 ? 4.195 16 -5.523 1 92.69 113 ASP B O 1
ATOM 2392 N N . THR B 1 114 ? 3.697 15.359 -3.477 1 89.75 114 THR B N 1
ATOM 2393 C CA . THR B 1 114 ? 4.855 16.047 -2.912 1 89.75 114 THR B CA 1
ATOM 2394 C C . THR B 1 114 ? 6.152 15.43 -3.428 1 89.75 114 THR B C 1
ATOM 2396 O O . THR B 1 114 ? 7.082 16.141 -3.797 1 89.75 114 THR B O 1
ATOM 2399 N N . ILE B 1 115 ? 6.215 14.125 -3.441 1 90.25 115 ILE B N 1
ATOM 2400 C CA . ILE B 1 115 ? 7.398 13.422 -3.93 1 90.25 115 ILE B CA 1
ATOM 2401 C C . ILE B 1 115 ? 7.633 13.766 -5.398 1 90.25 115 ILE B C 1
ATOM 2403 O O . ILE B 1 115 ? 8.766 14.055 -5.801 1 90.25 115 ILE B O 1
ATOM 2407 N N . CYS B 1 116 ? 6.562 13.734 -6.129 1 92.06 116 CYS B N 1
ATOM 2408 C CA . CYS B 1 116 ? 6.652 14.086 -7.539 1 92.06 116 CYS B CA 1
ATOM 2409 C C . CYS B 1 116 ? 7.266 15.469 -7.719 1 92.06 116 CYS B C 1
ATOM 2411 O O . CYS B 1 116 ? 8.211 15.641 -8.492 1 92.06 116 CYS B O 1
ATOM 2413 N N . SER B 1 117 ? 6.754 16.406 -6.977 1 90.62 117 SER B N 1
ATOM 2414 C CA . SER B 1 117 ? 7.23 17.781 -7.07 1 90.62 117 SER B CA 1
ATOM 2415 C C . SER B 1 117 ? 8.688 17.891 -6.637 1 90.62 117 SER B C 1
ATOM 2417 O O . SER B 1 117 ? 9.477 18.594 -7.266 1 90.62 117 SER B O 1
ATOM 2419 N N . LYS B 1 118 ? 9.086 17.172 -5.664 1 87.75 118 LYS B N 1
ATOM 2420 C CA . LYS B 1 118 ? 10.445 17.266 -5.141 1 87.75 118 LYS B CA 1
ATOM 2421 C C . LYS B 1 118 ? 11.445 16.594 -6.082 1 87.75 118 LYS B C 1
ATOM 2423 O O . LYS B 1 118 ? 12.562 17.078 -6.246 1 87.75 118 LYS B O 1
ATOM 2428 N N . ILE B 1 119 ? 11.047 15.484 -6.621 1 88.19 119 ILE B N 1
ATOM 2429 C CA . ILE B 1 119 ? 11.922 14.812 -7.582 1 88.19 119 ILE B CA 1
ATOM 2430 C C . ILE B 1 119 ? 12.148 15.719 -8.789 1 88.19 119 ILE B C 1
ATOM 2432 O O . ILE B 1 119 ? 13.281 15.883 -9.25 1 88.19 119 ILE B O 1
ATOM 2436 N N . LYS B 1 120 ? 11.039 16.281 -9.258 1 90.56 120 LYS B N 1
ATOM 2437 C CA . LYS B 1 120 ? 11.141 17.188 -10.383 1 90.56 120 LYS B CA 1
ATOM 2438 C C . LYS B 1 120 ? 12.062 18.375 -10.055 1 90.56 120 LYS B C 1
ATOM 2440 O O . LYS B 1 120 ? 12.914 18.75 -10.867 1 90.56 120 LYS B O 1
ATOM 2445 N N . ALA B 1 121 ? 11.898 18.922 -8.945 1 87.88 121 ALA B N 1
ATOM 2446 C CA . ALA B 1 121 ? 12.719 20.047 -8.5 1 87.88 121 ALA B CA 1
ATOM 2447 C C . ALA B 1 121 ? 14.188 19.656 -8.43 1 87.88 121 ALA B C 1
ATOM 2449 O O . ALA B 1 121 ? 15.062 20.438 -8.789 1 87.88 121 ALA B O 1
ATOM 2450 N N . LYS B 1 122 ? 14.453 18.516 -7.91 1 85.62 122 LYS B N 1
ATOM 2451 C CA . LYS B 1 122 ? 15.828 18.031 -7.816 1 85.62 122 LYS B CA 1
ATOM 2452 C C . LYS B 1 122 ? 16.469 17.922 -9.203 1 85.62 122 LYS B C 1
ATOM 2454 O O . LYS B 1 122 ? 17.594 18.359 -9.414 1 85.62 122 LYS B O 1
ATOM 2459 N N . TYR B 1 123 ? 15.719 17.312 -10.078 1 88.44 123 TYR B N 1
ATOM 2460 C CA . TYR B 1 123 ? 16.219 17.156 -11.438 1 88.44 123 TYR B CA 1
ATOM 2461 C C . TYR B 1 123 ? 16.469 18.5 -12.094 1 88.44 123 TYR B C 1
ATOM 2463 O O . TYR B 1 123 ? 17.5 18.719 -12.727 1 88.44 123 TYR B O 1
ATOM 2471 N N . ASP B 1 124 ? 15.602 19.406 -11.859 1 89.25 124 ASP B N 1
ATOM 2472 C CA . ASP B 1 124 ? 15.742 20.75 -12.398 1 89.25 124 ASP B CA 1
ATOM 2473 C C . ASP B 1 124 ? 16.984 21.453 -11.836 1 89.25 124 ASP B C 1
ATOM 2475 O O . ASP B 1 124 ? 17.734 22.094 -12.578 1 89.25 124 ASP B O 1
ATOM 2479 N N . ALA B 1 125 ? 17.141 21.344 -10.641 1 88 125 ALA B N 1
ATOM 2480 C CA . ALA B 1 125 ? 18.266 21.969 -9.969 1 88 125 ALA B CA 1
ATOM 2481 C C . ALA B 1 125 ? 19.594 21.422 -10.508 1 88 125 ALA B C 1
ATOM 2483 O O . ALA B 1 125 ? 20.609 22.125 -10.523 1 88 125 ALA B O 1
ATOM 2484 N N . GLU B 1 126 ? 19.547 20.172 -10.922 1 89.25 126 GLU B N 1
ATOM 2485 C CA . GLU B 1 126 ? 20.75 19.531 -11.445 1 89.25 126 GLU B CA 1
ATOM 2486 C C . GLU B 1 126 ? 20.875 19.734 -12.953 1 89.25 126 GLU B C 1
ATOM 2488 O O . GLU B 1 126 ? 21.781 19.188 -13.586 1 89.25 126 GLU B O 1
ATOM 2493 N N . GLY B 1 127 ? 19.953 20.406 -13.516 1 92.06 127 GLY B N 1
ATOM 2494 C CA . GLY B 1 127 ? 19.969 20.656 -14.945 1 92.06 127 GLY B CA 1
ATOM 2495 C C . GLY B 1 127 ? 19.594 19.438 -15.766 1 92.06 127 GLY B C 1
ATOM 2496 O O . GLY B 1 127 ? 20.047 19.297 -16.906 1 92.06 127 GLY B O 1
ATOM 2497 N N . LYS B 1 128 ? 18.938 18.547 -15.18 1 91.38 128 LYS B N 1
ATOM 2498 C CA . LYS B 1 128 ? 18.531 17.312 -15.852 1 91.38 128 LYS B CA 1
ATOM 2499 C C . LYS B 1 128 ? 17.047 17.344 -16.188 1 91.38 128 LYS B C 1
ATOM 2501 O O . LYS B 1 128 ? 16.281 18.078 -15.562 1 91.38 128 LYS B O 1
ATOM 2506 N N . LYS B 1 129 ? 16.812 16.594 -17.219 1 92.31 129 LYS B N 1
ATOM 2507 C CA . LYS B 1 129 ? 15.414 16.438 -17.578 1 92.31 129 LYS B CA 1
ATOM 2508 C C . LYS B 1 129 ? 14.906 15.031 -17.25 1 92.31 129 LYS B C 1
ATOM 2510 O O . LYS B 1 129 ? 15.633 14.047 -17.453 1 92.31 129 LYS B O 1
ATOM 2515 N N . ILE B 1 130 ? 13.797 15 -16.656 1 89.44 130 ILE B N 1
ATOM 2516 C CA . ILE B 1 130 ? 13.133 13.727 -16.406 1 89.44 130 ILE B CA 1
ATOM 2517 C C . ILE B 1 130 ? 11.805 13.672 -17.172 1 89.44 130 ILE B C 1
ATOM 2519 O O . ILE B 1 130 ? 11.031 14.633 -17.141 1 89.44 130 ILE B O 1
ATOM 2523 N N . ASP B 1 131 ? 11.656 12.57 -17.859 1 89.06 131 ASP B N 1
ATOM 2524 C CA . ASP B 1 131 ? 10.391 12.461 -18.578 1 89.06 131 ASP B CA 1
ATOM 2525 C C . ASP B 1 131 ? 9.242 12.172 -17.625 1 89.06 131 ASP B C 1
ATOM 2527 O O . ASP B 1 131 ? 9.453 11.641 -16.531 1 89.06 131 ASP B O 1
ATOM 2531 N N . ASP B 1 132 ? 8.039 12.523 -18.062 1 90.06 132 ASP B N 1
ATOM 2532 C CA . ASP B 1 132 ? 6.844 12.445 -17.234 1 90.06 132 ASP B CA 1
ATOM 2533 C C . ASP B 1 132 ? 6.594 11.016 -16.766 1 90.06 132 ASP B C 1
ATOM 2535 O O . ASP B 1 132 ? 6.148 10.797 -15.633 1 90.06 132 ASP B O 1
ATOM 2539 N N . TYR B 1 133 ? 6.926 10.164 -17.547 1 86.75 133 TYR B N 1
ATOM 2540 C CA . TYR B 1 133 ? 6.664 8.766 -17.234 1 86.75 133 TYR B CA 1
ATOM 2541 C C . TYR B 1 133 ? 7.625 8.266 -16.156 1 86.75 133 TYR B C 1
ATOM 2543 O O . TYR B 1 133 ? 7.207 7.605 -15.203 1 86.75 133 TYR B O 1
ATOM 2551 N N . ASP B 1 134 ? 8.883 8.594 -16.297 1 86.12 134 ASP B N 1
ATOM 2552 C CA . ASP B 1 134 ? 9.875 8.234 -15.297 1 86.12 134 ASP B CA 1
ATOM 2553 C C . ASP B 1 134 ? 9.539 8.859 -13.945 1 86.12 134 ASP B C 1
ATOM 2555 O O . ASP B 1 134 ? 9.641 8.203 -12.906 1 86.12 134 ASP B O 1
ATOM 2559 N N . LEU B 1 135 ? 9.164 10.062 -14.062 1 90.62 135 LEU B N 1
ATOM 2560 C CA . LEU B 1 135 ? 8.805 10.789 -12.852 1 90.62 135 LEU B CA 1
ATOM 2561 C C . LEU B 1 135 ? 7.641 10.117 -12.141 1 90.62 135 LEU B C 1
ATOM 2563 O O . LEU B 1 135 ? 7.668 9.945 -10.922 1 90.62 135 LEU B O 1
ATOM 2567 N N . LYS B 1 136 ? 6.695 9.719 -12.867 1 91.75 136 LYS B N 1
ATOM 2568 C CA . LYS B 1 136 ? 5.508 9.086 -12.305 1 91.75 136 LYS B CA 1
ATOM 2569 C C . LYS B 1 136 ? 5.855 7.75 -11.648 1 91.75 136 LYS B C 1
ATOM 2571 O O . LYS B 1 136 ? 5.367 7.441 -10.562 1 91.75 136 LYS B O 1
ATOM 2576 N N . ILE B 1 137 ? 6.66 7.016 -12.281 1 88.31 137 ILE B N 1
ATOM 2577 C CA . ILE B 1 137 ? 7.039 5.707 -11.758 1 88.31 137 ILE B CA 1
ATOM 2578 C C . ILE B 1 137 ? 7.832 5.875 -10.469 1 88.31 137 ILE B C 1
ATOM 2580 O O . ILE B 1 137 ? 7.562 5.203 -9.469 1 88.31 137 ILE B O 1
ATOM 2584 N N . MET B 1 138 ? 8.789 6.766 -10.5 1 87.88 138 MET B N 1
ATOM 2585 C CA . MET B 1 138 ? 9.594 7.02 -9.305 1 87.88 138 MET B CA 1
ATOM 2586 C C . MET B 1 138 ? 8.727 7.492 -8.148 1 87.88 138 MET B C 1
ATOM 2588 O O . MET B 1 138 ? 8.852 7 -7.027 1 87.88 138 MET B O 1
ATOM 2592 N N . SER B 1 139 ? 7.824 8.398 -8.445 1 91.62 139 SER B N 1
ATOM 2593 C CA . SER B 1 139 ? 6.953 8.945 -7.41 1 91.62 139 SER B CA 1
ATOM 2594 C C . SER B 1 139 ? 6.023 7.879 -6.84 1 91.62 139 SER B C 1
ATOM 2596 O O . SER B 1 139 ? 5.781 7.84 -5.633 1 91.62 139 SER B O 1
ATOM 2598 N N . THR B 1 140 ? 5.559 7.027 -7.719 1 93.06 140 THR B N 1
ATOM 2599 C CA . THR B 1 140 ? 4.676 5.945 -7.301 1 93.06 140 THR B CA 1
ATOM 2600 C C . THR B 1 140 ? 5.41 4.973 -6.383 1 93.06 140 THR B C 1
ATOM 2602 O O . THR B 1 140 ? 4.875 4.555 -5.355 1 93.06 140 THR B O 1
ATOM 2605 N N . PHE B 1 141 ? 6.594 4.652 -6.738 1 90.12 141 PHE B N 1
ATOM 2606 C CA . PHE B 1 141 ? 7.414 3.744 -5.941 1 90.12 141 PHE B CA 1
ATOM 2607 C C . PHE B 1 141 ? 7.605 4.285 -4.531 1 90.12 141 PHE B C 1
ATOM 2609 O O . PHE B 1 141 ? 7.297 3.604 -3.551 1 90.12 141 PHE B O 1
ATOM 2616 N N . TYR B 1 142 ? 8.039 5.477 -4.434 1 89.12 142 TYR B N 1
ATOM 2617 C CA . TYR B 1 142 ? 8.344 6.051 -3.129 1 89.12 142 TYR B CA 1
ATOM 2618 C C . TYR B 1 142 ? 7.07 6.352 -2.35 1 89.12 142 TYR B C 1
ATOM 2620 O O . TYR B 1 142 ? 7.047 6.246 -1.122 1 89.12 142 TYR B O 1
ATOM 2628 N N . LYS B 1 143 ? 6.031 6.727 -3.098 1 94.31 143 LYS B N 1
ATOM 2629 C CA . LYS B 1 143 ? 4.734 6.91 -2.455 1 94.31 143 LYS B CA 1
ATOM 2630 C C . LYS B 1 143 ? 4.324 5.66 -1.682 1 94.31 143 LYS B C 1
ATOM 2632 O O . LYS B 1 143 ? 3.99 5.738 -0.497 1 94.31 143 LYS B O 1
ATOM 2637 N N . HIS B 1 144 ? 4.422 4.547 -2.312 1 94.75 144 HIS B N 1
ATOM 2638 C CA . HIS B 1 144 ? 3.973 3.299 -1.704 1 94.75 144 HIS B CA 1
ATOM 2639 C C . HIS B 1 144 ? 4.969 2.805 -0.66 1 94.75 144 HIS B C 1
ATOM 2641 O O . HIS B 1 144 ? 4.574 2.291 0.388 1 94.75 144 HIS B O 1
ATOM 2647 N N . ALA B 1 145 ? 6.246 2.908 -0.955 1 91.69 145 ALA B N 1
ATOM 2648 C CA . ALA B 1 145 ? 7.262 2.502 0.014 1 91.69 145 ALA B CA 1
ATOM 2649 C C . ALA B 1 145 ? 7.113 3.273 1.321 1 91.69 145 ALA B C 1
ATOM 2651 O O . ALA B 1 145 ? 7.043 2.676 2.398 1 91.69 145 ALA B O 1
ATOM 2652 N N . LEU B 1 146 ? 6.949 4.578 1.169 1 91.56 146 LEU B N 1
ATOM 2653 C CA . LEU B 1 146 ? 6.918 5.465 2.326 1 91.56 146 LEU B CA 1
ATOM 2654 C C . LEU B 1 146 ? 5.605 5.32 3.088 1 91.56 146 LEU B C 1
ATOM 2656 O O . LEU B 1 146 ? 5.605 5.051 4.289 1 91.56 146 LEU B O 1
ATOM 2660 N N . THR B 1 147 ? 4.586 5.469 2.346 1 95.75 147 THR B N 1
ATOM 2661 C CA . THR B 1 147 ? 3.303 5.504 3.039 1 95.75 147 THR B CA 1
ATOM 2662 C C . THR B 1 147 ? 2.904 4.109 3.512 1 95.75 147 THR B C 1
ATOM 2664 O O . THR B 1 147 ? 2.336 3.953 4.594 1 95.75 147 THR B O 1
ATOM 2667 N N . GLY B 1 148 ? 3.186 3.082 2.713 1 95.69 148 GLY B N 1
ATOM 2668 C CA . GLY B 1 148 ? 2.916 1.726 3.162 1 95.69 148 GLY B CA 1
ATOM 2669 C C . GLY B 1 148 ? 3.646 1.363 4.441 1 95.69 148 GLY B C 1
ATOM 2670 O O . GLY B 1 148 ? 3.049 0.818 5.371 1 95.69 148 GLY B O 1
ATOM 2671 N N . THR B 1 149 ? 4.895 1.628 4.504 1 93.69 149 THR B N 1
ATOM 2672 C CA . THR B 1 149 ? 5.699 1.375 5.691 1 93.69 149 THR B CA 1
ATOM 2673 C C . THR B 1 149 ? 5.191 2.195 6.875 1 93.69 149 THR B C 1
ATOM 2675 O O . THR B 1 149 ? 5.066 1.679 7.988 1 93.69 149 THR B O 1
ATOM 2678 N N . PHE B 1 150 ? 4.852 3.443 6.582 1 94.69 150 PHE B N 1
ATOM 2679 C CA . PHE B 1 150 ? 4.336 4.336 7.613 1 94.69 150 PHE B CA 1
ATOM 2680 C C . PHE B 1 150 ? 3.031 3.801 8.188 1 94.69 150 PHE B C 1
ATOM 2682 O O . PHE B 1 150 ? 2.871 3.721 9.406 1 94.69 150 PHE B O 1
ATOM 2689 N N . PHE B 1 151 ? 2.139 3.398 7.336 1 96.5 151 PHE B N 1
ATOM 2690 C CA . PHE B 1 151 ? 0.835 2.928 7.793 1 96.5 151 PHE B CA 1
ATOM 2691 C C . PHE B 1 151 ? 0.973 1.624 8.57 1 96.5 151 PHE B C 1
ATOM 2693 O O . PHE B 1 151 ? 0.251 1.396 9.547 1 96.5 151 PHE B O 1
ATOM 2700 N N . GLU B 1 152 ? 1.797 0.786 8.117 1 94.12 152 GLU B N 1
ATOM 2701 C CA . GLU B 1 152 ? 2.02 -0.448 8.867 1 94.12 152 GLU B CA 1
ATOM 2702 C C . GLU B 1 152 ? 2.623 -0.159 10.242 1 94.12 152 GLU B C 1
ATOM 2704 O O . GLU B 1 152 ? 2.26 -0.797 11.234 1 94.12 152 GLU B O 1
ATOM 2709 N N . TRP B 1 153 ? 3.551 0.783 10.328 1 94.25 153 TRP B N 1
ATOM 2710 C CA . TRP B 1 153 ? 4.141 1.214 11.594 1 94.25 153 TRP B CA 1
ATOM 2711 C C . TRP B 1 153 ? 3.07 1.755 12.531 1 94.25 153 TRP B C 1
ATOM 2713 O O . TRP B 1 153 ? 3.043 1.408 13.719 1 94.25 153 TRP B O 1
ATOM 2723 N N . VAL B 1 154 ? 2.184 2.527 12.023 1 95.44 154 VAL B N 1
ATOM 2724 C CA . VAL B 1 154 ? 1.084 3.084 12.805 1 95.44 154 VAL B CA 1
ATOM 2725 C C . VAL B 1 154 ? 0.163 1.96 13.273 1 95.44 154 VAL B C 1
ATOM 2727 O O . VAL B 1 154 ? -0.246 1.93 14.438 1 95.44 154 VAL B O 1
ATOM 2730 N N . HIS B 1 155 ? -0.152 1.082 12.336 1 94 155 HIS B N 1
ATOM 2731 C CA . HIS B 1 155 ? -1.042 -0.035 12.633 1 94 155 HIS B CA 1
ATOM 2732 C C . HIS B 1 155 ? -0.484 -0.898 13.758 1 94 155 HIS B C 1
ATOM 2734 O O . HIS B 1 155 ? -1.243 -1.436 14.57 1 94 155 HIS B O 1
ATOM 2740 N N . ASN B 1 156 ? 0.792 -0.974 13.789 1 91.75 156 ASN B N 1
ATOM 2741 C CA . ASN B 1 156 ? 1.438 -1.807 14.805 1 91.75 156 ASN B CA 1
ATOM 2742 C C . ASN B 1 156 ? 1.647 -1.045 16.109 1 91.75 156 ASN B C 1
ATOM 2744 O O . ASN B 1 156 ? 2.447 -1.457 16.953 1 91.75 156 ASN B O 1
ATOM 2748 N N . GLY B 1 157 ? 1.067 0.127 16.219 1 92.94 157 GLY B N 1
ATOM 2749 C CA . GLY B 1 157 ? 0.984 0.835 17.484 1 92.94 157 GLY B CA 1
ATOM 2750 C C . GLY B 1 157 ? 2.098 1.847 17.688 1 92.94 157 GLY B C 1
ATOM 2751 O O . GLY B 1 157 ? 2.355 2.287 18.812 1 92.94 157 GLY B O 1
ATOM 2752 N N . MET B 1 158 ? 2.9 2.092 16.641 1 93.69 158 MET B N 1
ATOM 2753 C CA . MET B 1 158 ? 3.982 3.07 16.719 1 93.69 158 MET B CA 1
ATOM 2754 C C . MET B 1 158 ? 4.91 2.758 17.891 1 93.69 158 MET B C 1
ATOM 2756 O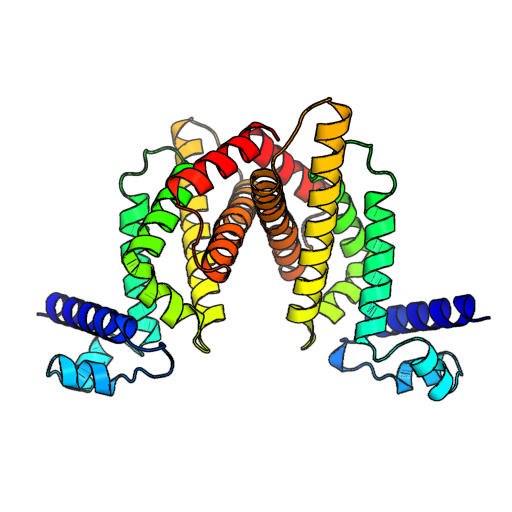 O . MET B 1 158 ? 5.324 3.66 18.625 1 93.69 158 MET B O 1
ATOM 2760 N N . ARG B 1 159 ? 5.23 1.519 18.109 1 88.88 159 ARG B N 1
ATOM 2761 C CA . ARG B 1 159 ? 5.938 1.042 19.297 1 88.88 159 ARG B CA 1
ATOM 2762 C C . ARG B 1 159 ? 7.434 1.319 19.188 1 88.88 159 ARG B C 1
ATOM 2764 O O . ARG B 1 159 ? 8.109 1.503 20.203 1 88.88 159 ARG B O 1
ATOM 2771 N N . VAL B 1 160 ? 8 1.358 17.984 1 85.38 160 VAL B N 1
ATOM 2772 C CA . VAL B 1 160 ? 9.414 1.659 17.781 1 85.38 160 VAL B CA 1
ATOM 2773 C C . VAL B 1 160 ? 9.602 3.166 17.625 1 85.38 160 VAL B C 1
ATOM 2775 O O . VAL B 1 160 ? 8.93 3.801 16.797 1 85.38 160 VAL B O 1
ATOM 2778 N N . PRO B 1 161 ? 10.492 3.719 18.359 1 87.12 161 PRO B N 1
ATOM 2779 C CA . PRO B 1 161 ? 10.719 5.156 18.203 1 87.12 161 PRO B CA 1
ATOM 2780 C C . PRO B 1 161 ? 11.125 5.531 16.781 1 87.12 161 PRO B C 1
ATOM 2782 O O . PRO B 1 161 ? 11.867 4.797 16.125 1 87.12 161 PRO B O 1
ATOM 2785 N N . PRO B 1 162 ? 10.641 6.672 16.359 1 85.88 162 PRO B N 1
ATOM 2786 C CA . PRO B 1 162 ? 10.891 7.102 14.984 1 85.88 162 PRO B CA 1
ATOM 2787 C C . PRO B 1 162 ? 12.375 7.105 14.633 1 85.88 162 PRO B C 1
ATOM 2789 O O . PRO B 1 162 ? 12.758 6.656 13.547 1 85.88 162 PRO B O 1
ATOM 2792 N N . LYS B 1 163 ? 13.148 7.645 15.492 1 84.38 163 LYS B N 1
ATOM 2793 C CA . LYS B 1 163 ? 14.586 7.719 15.227 1 84.38 163 LYS B CA 1
ATOM 2794 C C . LYS B 1 163 ? 15.156 6.34 14.906 1 84.38 163 LYS B C 1
ATOM 2796 O O . LYS B 1 163 ? 15.891 6.184 13.93 1 84.38 163 LYS B O 1
ATOM 2801 N N . GLU B 1 164 ? 14.836 5.383 15.727 1 84.31 164 GLU B N 1
ATOM 2802 C CA . GLU B 1 164 ? 15.297 4.02 15.516 1 84.31 164 GLU B CA 1
ATOM 2803 C C . GLU B 1 164 ? 14.711 3.426 14.234 1 84.31 164 GLU B C 1
ATOM 2805 O O . GLU B 1 164 ? 15.422 2.789 13.453 1 84.31 164 GLU B O 1
ATOM 2810 N N . PHE B 1 165 ? 13.461 3.674 14.055 1 81.88 165 PHE B N 1
ATOM 2811 C CA . PHE B 1 165 ? 12.766 3.168 12.883 1 81.88 165 PHE B CA 1
ATOM 2812 C C . PHE B 1 165 ? 13.391 3.711 11.602 1 81.88 165 PHE B C 1
ATOM 2814 O O . PHE B 1 165 ? 13.703 2.949 10.68 1 81.88 165 PHE B O 1
ATOM 2821 N N . PHE B 1 166 ? 13.68 4.914 11.656 1 79.56 166 PHE B N 1
ATOM 2822 C CA . PHE B 1 166 ? 14.258 5.59 10.5 1 79.56 166 PHE B CA 1
ATOM 2823 C C . PHE B 1 166 ? 15.688 5.129 10.258 1 79.56 166 PHE B C 1
ATOM 2825 O O . PHE B 1 166 ? 16.094 4.938 9.117 1 79.56 166 PHE B O 1
ATOM 2832 N N . GLU B 1 167 ? 16.453 5.086 11.25 1 82.06 167 GLU B N 1
ATOM 2833 C CA . GLU B 1 167 ? 17.828 4.625 11.117 1 82.06 167 GLU B CA 1
ATOM 2834 C C . GLU B 1 167 ? 17.891 3.244 10.469 1 82.06 167 GLU B C 1
ATOM 2836 O O . GLU B 1 167 ? 18.719 2.994 9.602 1 82.06 167 GLU B O 1
ATOM 2841 N N . LYS B 1 168 ? 17 2.473 10.852 1 80.12 168 LYS B N 1
ATOM 2842 C CA . LYS B 1 168 ? 16.953 1.124 10.297 1 80.12 168 LYS B CA 1
ATOM 2843 C C . LYS B 1 168 ? 16.5 1.148 8.836 1 80.12 168 LYS B C 1
ATOM 2845 O O . LYS B 1 168 ? 17.078 0.45 8 1 80.12 168 LYS B O 1
ATOM 2850 N N . LEU B 1 169 ? 15.523 1.924 8.555 1 80.06 169 LEU B N 1
ATOM 2851 C CA . LEU B 1 169 ? 15.023 2.062 7.188 1 80.06 169 LEU B CA 1
ATOM 2852 C C . LEU B 1 169 ? 16.109 2.625 6.27 1 80.06 169 LEU B C 1
ATOM 2854 O O . LEU B 1 169 ? 16.281 2.145 5.148 1 80.06 169 LEU B O 1
ATOM 2858 N N . SER B 1 170 ? 16.781 3.654 6.719 1 76.44 170 SER B N 1
ATOM 2859 C CA . SER B 1 170 ? 17.875 4.27 5.957 1 76.44 170 SER B CA 1
ATOM 2860 C C . SER B 1 170 ? 18.969 3.258 5.645 1 76.44 170 SER B C 1
ATOM 2862 O O . SER B 1 170 ? 19.516 3.246 4.539 1 76.44 170 SER B O 1
ATOM 2864 N N . ASN B 1 171 ? 19.219 2.412 6.547 1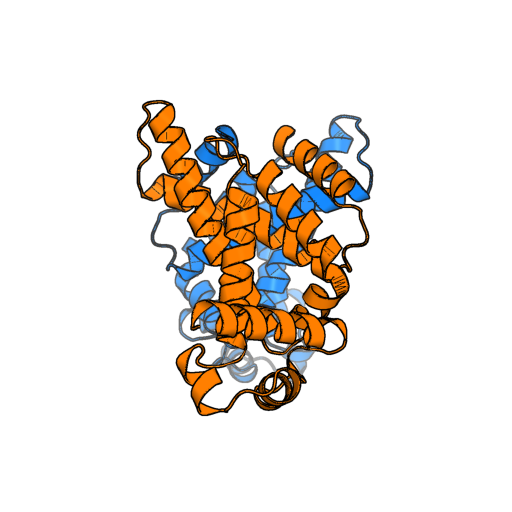 72.06 171 ASN B N 1
ATOM 2865 C CA . ASN B 1 171 ? 20.219 1.359 6.344 1 72.06 171 ASN B CA 1
ATOM 2866 C C . ASN B 1 171 ? 19.781 0.388 5.246 1 72.06 171 ASN B C 1
ATOM 2868 O O . ASN B 1 171 ? 20.609 -0.1 4.48 1 72.06 171 ASN B O 1
ATOM 2872 N N . VAL B 1 172 ? 18.531 0.278 5.148 1 65.44 172 VAL B N 1
ATOM 2873 C CA . VAL B 1 172 ? 17.938 -0.64 4.176 1 65.44 172 VAL B CA 1
ATOM 2874 C C . VAL B 1 172 ? 18.078 -0.058 2.771 1 65.44 172 VAL B C 1
ATOM 2876 O O . VAL B 1 172 ? 18.453 -0.763 1.833 1 65.44 172 VAL B O 1
ATOM 2879 N N . THR B 1 173 ? 17.734 1.151 2.621 1 67.69 173 THR B N 1
ATOM 2880 C CA . THR B 1 173 ? 17.734 1.79 1.311 1 67.69 173 THR B CA 1
ATOM 2881 C C . THR B 1 173 ? 19.156 1.988 0.8 1 67.69 173 THR B C 1
ATOM 2883 O O . THR B 1 173 ? 19.391 2.051 -0.41 1 67.69 173 THR B O 1
ATOM 2886 N N . ARG B 1 174 ? 20.031 2.094 1.787 1 61.84 174 ARG B N 1
ATOM 2887 C CA . ARG B 1 174 ? 21.422 2.254 1.402 1 61.84 174 ARG B CA 1
ATOM 2888 C C . ARG B 1 174 ? 22.031 0.92 0.984 1 61.84 174 ARG B C 1
ATOM 2890 O O . ARG B 1 174 ? 23.016 0.887 0.237 1 61.84 174 ARG B O 1
ATOM 2897 N N . LYS B 1 175 ? 21.531 -0.17 1.474 1 54.56 175 LYS B N 1
ATOM 2898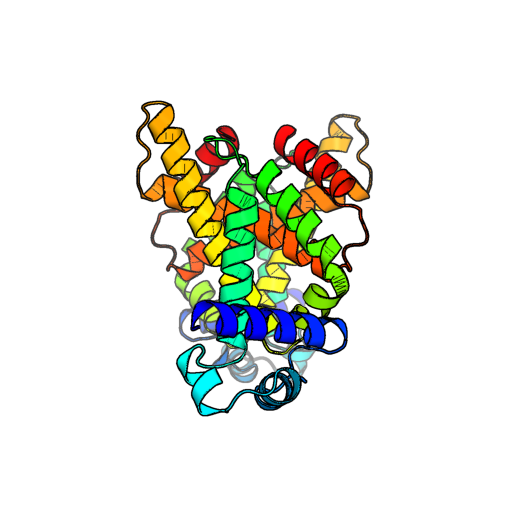 C CA . LYS B 1 175 ? 22.109 -1.485 1.216 1 54.56 175 LYS B CA 1
ATOM 2899 C C . LYS B 1 175 ? 21.516 -2.115 -0.036 1 54.56 175 LYS B C 1
ATOM 2901 O O . LYS B 1 175 ? 22.094 -3.033 -0.618 1 54.56 175 LYS B O 1
ATOM 2906 N N . VAL B 1 176 ? 20.547 -1.529 -0.518 1 50.03 176 VAL B N 1
ATOM 2907 C CA . VAL B 1 176 ? 19.938 -2.111 -1.71 1 50.03 176 VAL B CA 1
ATOM 2908 C C . VAL B 1 176 ? 20.438 -1.38 -2.953 1 50.03 176 VAL B C 1
ATOM 2910 O O . VAL B 1 176 ? 20.516 -0.148 -2.971 1 50.03 176 VAL B O 1
#

InterPro domains:
  IPR001647 DNA-binding HTH domain, TetR-type [PS50977] (3-63)
  IPR009057 Homedomain-like superfamily [SSF46689] (3-63)
  IPR039532 Transcriptional regulator TetR, C-terminal, Firmicutes type [PF14278] (72-174)
  IPR050624 Nucleoid occlusion factor SlmA/HTH-type transcriptional regulator [PTHR43479] (5-170)

Organism: NCBI:txid290054

Nearest PDB structures (foldseek):
  4mk6-assembly1_A-2  TM=8.046E-01  e=2.152E-05  Listeria monocytogenes EGD-e
  2iu5-assembly1_B  TM=7.468E-01  e=3.041E-05  Lactococcus lactis subsp. lactis Il1403
  3kkc-assembly2_D  TM=6.459E-01  e=2.596E-03  Streptococcus agalactiae 2603V/R
  8fw3-assembly2_A  TM=6.648E-01  e=1.748E-03  Neisseria gonorrhoeae
  6ayh-assembly1_A-2  TM=6.175E-01  e=1.326E-02  Salmonella enterica

Foldseek 3Di:
DLVVVLVLLLVLLLVVLLVAAPQPDFPVSSCVVVVHDPVSVVVNAVTVVRSVLVVLVVLLCVQCVPPPLADDLLSSLLSVLVVCVVSLSNNLSHCPDPCNVVVLVSNLVVQLVVNLVSNCSNCVVVVHDDDPVRSNVVSNVSSCVRSVVVVVCSVVRVPDPSVVVSVVVVVVVVVD/DLVVVLVLLLVLLLVVLLVAAPQPDFPVSSCVVVVHDPVSVVVNPVTVVRSVLVVLVVLLCVQCVPPPLADDLLSSLLSVLVVCVVSLSNNLSHCPDPCNVVVLVSNLVVQLVVNLVSNCSNCVVVVHDDDPVRSNVVSNVSSCVRSVVVVVCSVVRVPDPSVVVSVVVVVVVVVD

Radius of gyration: 23.3 Å; Cα contacts (8 Å, |Δi|>4): 326; chains: 2; bounding box: 52×75×44 Å

Secondary structure (DSSP, 8-state):
-HHHHHHHHHHHHHHHHTTS-GGG--HHHHHHHHT--HHHHHHH-SSHHHHHHHHHHHHHHHHHHTS-SS--HHHHHHHHHHHHHHTHHHHHHHHTSTTHHHHHHHHHHHHHHHHHHHHHHHHHHTT----HHHHHHHHHHHHHHHHHHHHHHHHTTS-S-HHHHHHHHHHHHHH-/-HHHHHHHHHHHHHHHHTTS-GGG--HHHHHHHHT--HHHHHHH-SSHHHHHHHHHHHHHHHHHHTS-SS--HHHHHHHHHHHHHHTHHHHHHHHTSTTHHHHHHHHHHHHHHHHHHHHHHHHHHTT----HHHHHHHHHHHHHHHHHHHHHHHHTTS-S-HHHHHHHHHHHHHH-